Protein AF-A0A397FZD8-F1 (afdb_monomer_lite)

Sequence (292 aa):
MTTDVENDQTGLQAARQQFKGAVVEPPTSQRVSANPLIAAFQTNNMVQRIVSGLLLGAAVSVYLALGPAAAPIHLCSFVVSVCNYEYAWLSHRIAYRFTATYAHQSQDDDTVMDIVPLDVTSVAASRLPFGARYPKLVAGAVAFFGTGIVTTAFILLQIHLFHYETVTYMSIYQTPIVYTWIDFILLIAISTWITVYCAMITPTFASAVNLVMQQCMYSLPLVTHFTCYRYDTHCYQVGFESVPEVNIVVLVLINRVPWWRHVSKAQTIEAVLHVILDVVGFAYIAMLMTPV

Foldseek 3Di:
DPVVVVVVVVVVVVVVVVVVPPPPPPPPPPPQPPDVVSNVCVPDPVNVVVVVCVVVVVVLVCCPVPNAPCSVVLVLLLVLLVLLLVLLVVLLVVLLVVLQVVVVVVDPDPDPDDNDDDPLLAFLQCPDVVCVPPLLVSLQVCLQVQLVVQLVVVVVCCVPPPVFDWFWDQDPVRDTRIDDVVSVSVSSSSSSSSLSSSLSGRNHVLSSQLSVVLSVLLCLVVVQCCQVVTTDPDRDRPPCPVCSLVVSLVVLCVSLPPPPDDDDPSSVVSSVSSSVSSSVSSCPRRVVSRDD

Organism: Aphanomyces astaci (NCBI:txid112090)

pLDDT: mean 74.8, std 15.53, range [35.31, 95.31]

Secondary structure (DSSP, 8-state):
--HHHHHHHHHHHHHHHHHHH---PPPS-----SSHHHHHHHH-HHHHHHHHHHHHHHHHHHHHHHS-TTHHHHHHHHHHHHHHHHHHHHHHHHHHHHHHHHHHHH--SS---------SS--GGGGSTTTTT-HHHHHHHHHHHHHHHHHHHHHHHIIIII-PPPEEEE-TTS-EEEE-HHHHHHHHHHHHHHHHHHHHTSSSHHHHHHHHHHHHHHHHHHHHHHIIIII-SS----TTTT-HHHHHHHHHHHHHS-TTS---HHHHHHHHHHHHHHHHHHIIIIIHHS--

Radius of gyration: 23.81 Å; chains: 1; bounding box: 56×51×67 Å

Structure (mmCIF, N/CA/C/O backbone):
data_AF-A0A397FZD8-F1
#
_entry.id   AF-A0A397FZD8-F1
#
loop_
_atom_site.group_PDB
_atom_site.id
_atom_site.type_symbol
_atom_site.label_atom_id
_atom_site.label_alt_id
_atom_site.label_comp_id
_atom_site.label_asym_id
_atom_site.label_entity_id
_atom_site.label_seq_id
_atom_site.pdbx_PDB_ins_code
_atom_site.Cartn_x
_atom_site.Cartn_y
_atom_site.Cartn_z
_atom_site.occupancy
_atom_site.B_iso_or_equiv
_atom_site.auth_seq_id
_atom_site.auth_comp_id
_atom_site.auth_asym_id
_atom_site.auth_atom_id
_atom_site.pdbx_PDB_model_num
ATOM 1 N N . MET A 1 1 ? -25.917 32.709 34.106 1.00 41.78 1 MET A N 1
ATOM 2 C CA . MET A 1 1 ? -25.989 32.034 32.790 1.00 41.78 1 MET A CA 1
ATOM 3 C C . MET A 1 1 ? -24.590 31.737 32.223 1.00 41.78 1 MET A C 1
ATOM 5 O O . MET A 1 1 ? -24.422 31.690 31.016 1.00 41.78 1 MET A O 1
ATOM 9 N N . THR A 1 2 ? -23.581 31.541 33.082 1.00 38.69 2 THR A N 1
ATOM 10 C CA . THR A 1 2 ? -22.165 31.336 32.701 1.00 38.69 2 THR A CA 1
ATOM 11 C C . THR A 1 2 ? -21.531 30.125 33.391 1.00 38.69 2 THR A C 1
ATOM 13 O O . THR A 1 2 ? -20.396 29.786 33.094 1.00 38.69 2 THR A O 1
ATOM 16 N N . THR A 1 3 ? -22.256 29.456 34.290 1.00 42.00 3 THR A N 1
ATOM 17 C CA . THR A 1 3 ? -21.758 28.345 35.116 1.00 42.00 3 THR A CA 1
ATOM 18 C C . THR A 1 3 ? -21.738 27.001 34.391 1.00 42.00 3 THR A C 1
ATOM 20 O O . THR A 1 3 ? -21.011 26.103 34.800 1.00 42.00 3 THR A O 1
ATOM 23 N N . ASP A 1 4 ? -22.480 26.868 33.291 1.00 45.34 4 ASP A N 1
ATOM 24 C CA . ASP A 1 4 ? -22.648 25.571 32.620 1.00 45.34 4 ASP A CA 1
ATOM 25 C C . ASP A 1 4 ? -21.541 25.302 31.584 1.00 45.34 4 ASP A C 1
ATOM 27 O O . ASP A 1 4 ? -21.250 24.155 31.265 1.00 45.34 4 ASP A O 1
ATOM 31 N N . VAL A 1 5 ? -20.850 26.347 31.112 1.00 47.50 5 VAL A N 1
ATOM 32 C CA . VAL A 1 5 ? -19.759 26.225 30.122 1.00 47.50 5 VAL A CA 1
ATOM 33 C C . VAL A 1 5 ? -18.419 25.858 30.782 1.00 47.50 5 VAL A C 1
ATOM 35 O O . VAL A 1 5 ? -17.587 25.182 30.177 1.00 47.50 5 VAL A O 1
ATOM 38 N N . GLU A 1 6 ? -18.204 26.264 32.036 1.00 43.12 6 GLU A N 1
ATOM 39 C CA . GLU A 1 6 ? -16.977 25.969 32.797 1.00 43.12 6 GLU A CA 1
ATOM 40 C C . GLU A 1 6 ? -16.917 24.506 33.274 1.00 43.12 6 GLU A C 1
ATOM 42 O O . GLU A 1 6 ? -15.845 23.889 33.274 1.00 43.12 6 GLU A O 1
ATOM 47 N N . ASN A 1 7 ? -18.072 23.912 33.595 1.00 48.09 7 ASN A N 1
ATOM 48 C CA . ASN A 1 7 ? -18.176 22.491 33.945 1.00 48.09 7 ASN A CA 1
ATOM 49 C C . ASN A 1 7 ? -17.918 21.568 32.741 1.00 48.09 7 ASN A C 1
ATOM 51 O O . ASN A 1 7 ? -17.300 20.513 32.881 1.00 48.09 7 ASN A O 1
ATOM 55 N N . ASP A 1 8 ? -18.319 21.988 31.542 1.00 49.53 8 ASP A N 1
ATOM 56 C CA . ASP A 1 8 ? -18.152 21.182 30.330 1.00 49.53 8 ASP A CA 1
ATOM 57 C C . ASP A 1 8 ? -16.676 21.136 29.877 1.00 49.53 8 ASP A C 1
ATOM 59 O O . ASP A 1 8 ? -16.143 20.097 29.476 1.00 49.53 8 ASP A O 1
ATOM 63 N N . GLN A 1 9 ? -15.938 22.242 30.051 1.00 47.12 9 GLN A N 1
ATOM 64 C CA . GLN A 1 9 ? -14.496 22.286 29.778 1.00 47.12 9 GLN A CA 1
ATOM 65 C C . GLN A 1 9 ? -13.662 21.501 30.796 1.00 47.12 9 GLN A C 1
ATOM 67 O O . GLN A 1 9 ? -12.660 20.886 30.418 1.00 47.12 9 GLN A O 1
ATOM 72 N N . THR A 1 10 ? -14.056 21.498 32.070 1.00 51.00 10 THR A N 1
ATOM 73 C CA . THR A 1 10 ? -13.354 20.747 33.123 1.00 51.00 10 THR A CA 1
ATOM 74 C C . THR A 1 10 ? -13.573 19.241 32.983 1.00 51.00 10 THR A C 1
ATOM 76 O O . THR A 1 10 ? -12.605 18.487 33.108 1.00 51.00 10 THR A O 1
ATOM 79 N N . GLY A 1 11 ? -14.772 18.797 32.588 1.00 51.12 11 GLY A N 1
ATOM 80 C CA . GLY A 1 11 ? -15.039 17.403 32.209 1.00 51.12 11 GLY A CA 1
ATOM 81 C C . GLY A 1 11 ? -14.210 16.945 31.002 1.00 51.12 11 GLY A C 1
ATOM 82 O O . GLY A 1 11 ? -13.564 15.894 31.044 1.00 51.12 11 GLY A O 1
ATOM 83 N N . LEU A 1 12 ? -14.115 17.775 29.955 1.00 50.72 12 LEU A N 1
ATOM 84 C CA . LEU A 1 12 ? -13.290 17.478 28.776 1.00 50.72 12 LEU A CA 1
ATOM 85 C C . LEU A 1 12 ? -11.785 17.424 29.098 1.00 50.72 12 LEU A C 1
ATOM 87 O O . LEU A 1 12 ? -11.033 16.650 28.495 1.00 50.72 12 LEU A O 1
ATOM 91 N N . GLN A 1 13 ? -11.324 18.258 30.036 1.00 52.69 13 GLN A N 1
ATOM 92 C CA . GLN A 1 13 ? -9.941 18.261 30.516 1.00 52.69 13 GLN A CA 1
ATOM 93 C C . GLN A 1 13 ? -9.636 17.048 31.403 1.00 52.69 13 GLN A C 1
ATOM 95 O O . GLN A 1 13 ? -8.573 16.448 31.232 1.00 52.69 13 GLN A O 1
ATOM 100 N N . ALA A 1 14 ? -10.565 16.641 32.271 1.00 51.06 14 ALA A N 1
ATOM 101 C CA . ALA A 1 14 ? -10.449 15.435 33.088 1.00 51.06 14 ALA A CA 1
ATOM 102 C C . ALA A 1 14 ? -10.425 14.165 32.220 1.00 51.06 14 ALA A C 1
ATOM 104 O O . ALA A 1 14 ? -9.537 13.326 32.382 1.00 51.06 14 ALA A O 1
ATOM 105 N N . ALA A 1 15 ? -11.291 14.084 31.203 1.00 51.62 15 ALA A N 1
ATOM 106 C CA . ALA A 1 15 ? -11.257 13.012 30.210 1.00 51.62 15 ALA A CA 1
ATOM 107 C C . ALA A 1 15 ? -9.921 13.005 29.441 1.00 51.62 15 ALA A C 1
ATOM 109 O O . ALA A 1 15 ? -9.280 11.962 29.306 1.00 51.62 15 ALA A O 1
ATOM 110 N N . ARG A 1 16 ? -9.414 14.172 29.006 1.00 50.25 16 ARG A N 1
ATOM 111 C CA . ARG A 1 16 ? -8.076 14.295 28.383 1.00 50.25 16 ARG A CA 1
ATOM 112 C C . ARG A 1 16 ? -6.933 13.853 29.301 1.00 50.25 16 ARG A C 1
ATOM 114 O O . ARG A 1 16 ? -5.933 13.339 28.797 1.00 50.25 16 ARG A O 1
ATOM 121 N N . GLN A 1 17 ? -7.044 14.080 30.608 1.00 47.72 17 GLN A N 1
ATOM 122 C CA . GLN A 1 17 ? -6.045 13.664 31.594 1.00 47.72 17 GLN A CA 1
ATOM 123 C C . GLN A 1 17 ? -6.091 12.153 31.847 1.00 47.72 17 GLN A C 1
ATOM 125 O O . GLN A 1 17 ? -5.033 11.527 31.866 1.00 47.72 17 GLN A O 1
ATOM 130 N N . GLN A 1 18 ? -7.278 11.542 31.909 1.00 49.97 18 GLN A N 1
ATOM 131 C CA . GLN A 1 18 ? -7.423 10.081 31.950 1.00 49.97 18 GLN A CA 1
ATOM 132 C C . GLN A 1 18 ? -6.873 9.417 30.676 1.00 49.97 18 GLN A C 1
ATOM 134 O O . GLN A 1 18 ? -6.126 8.444 30.765 1.00 49.97 18 GLN A O 1
ATOM 139 N N . PHE A 1 19 ? -7.101 10.010 29.497 1.00 50.28 19 PHE A N 1
ATOM 140 C CA . PHE A 1 19 ? -6.492 9.564 28.233 1.00 50.28 19 PHE A CA 1
ATOM 141 C C . PHE A 1 19 ? -4.956 9.678 28.196 1.00 50.28 19 PHE A C 1
ATOM 143 O O . PHE A 1 19 ? -4.317 9.006 27.386 1.00 50.28 19 PHE A O 1
ATOM 150 N N . LYS A 1 20 ? -4.347 10.518 29.044 1.00 44.81 20 LYS A N 1
ATOM 151 C CA . LYS A 1 20 ? -2.885 10.623 29.203 1.00 44.81 20 LYS A CA 1
ATOM 152 C C . LYS A 1 20 ? -2.316 9.664 30.260 1.00 44.81 20 LYS A C 1
ATOM 154 O O . LYS A 1 20 ? -1.097 9.533 30.323 1.00 44.81 20 LYS A O 1
ATOM 159 N N . GLY A 1 21 ? -3.162 9.033 31.080 1.00 41.25 21 GLY A N 1
ATOM 160 C CA . GLY A 1 21 ? -2.757 8.385 32.332 1.00 41.25 21 GLY A CA 1
ATOM 161 C C . GLY A 1 21 ? -2.651 6.859 32.321 1.00 41.25 21 GLY A C 1
ATOM 162 O O . GLY A 1 21 ? -2.004 6.310 33.206 1.00 41.25 21 GLY A O 1
ATOM 163 N N . ALA A 1 22 ? -3.207 6.153 31.336 1.00 38.69 22 ALA A N 1
ATOM 164 C CA . ALA A 1 22 ? -3.024 4.704 31.236 1.00 38.69 22 ALA A CA 1
ATOM 165 C C . ALA A 1 22 ? -1.718 4.380 30.493 1.00 38.69 22 ALA A C 1
ATOM 167 O O . ALA A 1 22 ? -1.714 3.985 29.325 1.00 38.69 22 ALA A O 1
ATOM 168 N N . VAL A 1 23 ? -0.587 4.572 31.176 1.00 44.81 23 VAL A N 1
ATOM 169 C CA . VAL A 1 23 ? 0.663 3.908 30.799 1.00 44.81 23 VAL A CA 1
ATOM 170 C C . VAL A 1 23 ? 0.436 2.421 31.037 1.00 44.81 23 VAL A C 1
ATOM 172 O O . VAL A 1 23 ? 0.584 1.927 32.149 1.00 44.81 23 VAL A O 1
ATOM 175 N N . VAL A 1 24 ? 0.016 1.712 29.990 1.00 42.88 24 VAL A N 1
ATOM 176 C CA . VAL A 1 24 ? 0.127 0.256 29.940 1.00 42.88 24 VAL A CA 1
ATOM 177 C C . VAL A 1 24 ? 1.606 -0.047 30.142 1.00 42.88 24 VAL A C 1
ATOM 179 O O . VAL A 1 24 ? 2.430 0.309 29.295 1.00 42.88 24 VAL A O 1
ATOM 182 N N . GLU A 1 25 ? 1.954 -0.631 31.288 1.00 35.31 25 GLU A N 1
ATOM 183 C CA . GLU A 1 25 ? 3.300 -1.142 31.510 1.00 35.31 25 GLU A CA 1
ATOM 184 C C . GLU A 1 25 ? 3.629 -2.089 30.347 1.00 35.31 25 GLU A C 1
ATOM 186 O O . GLU A 1 25 ? 2.857 -3.013 30.065 1.00 35.31 25 GLU A O 1
ATOM 191 N N . PRO A 1 26 ? 4.720 -1.845 29.600 1.00 37.84 26 PRO A N 1
ATOM 192 C CA . PRO A 1 26 ? 5.073 -2.720 28.499 1.00 37.84 26 PRO A CA 1
ATOM 193 C C . PRO A 1 26 ? 5.314 -4.123 29.068 1.00 37.84 26 PRO A C 1
ATOM 195 O O . PRO A 1 26 ? 5.964 -4.238 30.111 1.00 37.84 26 PRO A O 1
ATOM 198 N N . PRO A 1 27 ? 4.850 -5.199 28.406 1.00 38.75 27 PRO A N 1
ATOM 199 C CA . PRO A 1 27 ? 5.201 -6.545 28.824 1.00 38.75 27 PRO A CA 1
ATOM 200 C C . PRO A 1 27 ? 6.726 -6.638 28.891 1.00 38.75 27 PRO A C 1
ATOM 202 O O . PRO A 1 27 ? 7.433 -6.412 27.903 1.00 38.75 27 PRO A O 1
ATOM 205 N N . THR A 1 28 ? 7.219 -6.921 30.093 1.00 42.91 28 THR A N 1
ATOM 206 C CA . THR A 1 28 ? 8.617 -7.099 30.480 1.00 42.91 28 THR A CA 1
ATOM 207 C C . THR A 1 28 ? 9.227 -8.247 29.682 1.00 42.91 28 THR A C 1
ATOM 209 O O . THR A 1 28 ? 9.290 -9.397 30.095 1.00 42.91 28 THR A O 1
ATOM 212 N N . SER A 1 29 ? 9.647 -7.925 28.464 1.00 46.06 29 SER A N 1
ATOM 213 C CA . SER A 1 29 ? 10.344 -8.818 27.545 1.00 46.06 29 SER A CA 1
ATOM 214 C C . SER A 1 29 ? 11.219 -8.000 26.585 1.00 46.06 29 SER A C 1
ATOM 216 O O . SER A 1 29 ? 11.360 -8.323 25.403 1.00 46.06 29 SER A O 1
ATOM 218 N N . GLN A 1 30 ? 11.850 -6.927 27.068 1.00 45.84 30 GLN A N 1
ATOM 219 C CA . GLN A 1 30 ? 13.026 -6.391 26.387 1.00 45.84 30 GLN A CA 1
ATOM 220 C C . GLN A 1 30 ? 14.201 -7.313 26.715 1.00 45.84 30 GLN A C 1
ATOM 222 O O . GLN A 1 30 ? 14.860 -7.175 27.742 1.00 45.84 30 GLN A O 1
ATOM 227 N N . ARG A 1 31 ? 14.459 -8.292 25.838 1.00 47.91 31 ARG A N 1
ATOM 228 C CA . ARG A 1 31 ? 15.762 -8.965 25.791 1.00 47.91 31 ARG A CA 1
ATOM 229 C C . ARG A 1 31 ? 16.800 -7.915 25.400 1.00 47.91 31 ARG A C 1
ATOM 231 O O . ARG A 1 31 ? 17.041 -7.696 24.216 1.00 47.91 31 ARG A O 1
ATOM 238 N N . VAL A 1 32 ? 17.375 -7.243 26.393 1.00 52.25 32 VAL A N 1
ATOM 239 C CA . VAL A 1 32 ? 18.572 -6.424 26.205 1.00 52.25 32 VAL A CA 1
ATOM 240 C C . VAL A 1 32 ? 19.647 -7.357 25.658 1.00 52.25 32 VAL A C 1
ATOM 242 O O . VAL A 1 32 ? 19.933 -8.405 26.238 1.00 52.25 32 VAL A O 1
ATOM 245 N N . SER A 1 33 ? 20.173 -7.026 24.481 1.00 55.19 33 SER A N 1
ATOM 246 C CA . SER A 1 33 ? 21.265 -7.785 23.878 1.00 55.19 33 SER A CA 1
ATOM 247 C C . SER A 1 33 ? 22.442 -7.846 24.858 1.00 55.19 33 SER A C 1
ATOM 249 O O . SER A 1 33 ? 22.833 -6.818 25.404 1.00 55.19 33 SER A O 1
ATOM 251 N N . ALA A 1 34 ? 23.055 -9.023 25.017 1.00 63.09 34 ALA A N 1
ATOM 252 C CA . ALA A 1 34 ? 24.216 -9.229 25.889 1.00 63.09 34 ALA A CA 1
ATOM 253 C C . ALA A 1 34 ? 25.435 -8.356 25.517 1.00 63.09 34 ALA A C 1
ATOM 255 O O . ALA A 1 34 ? 26.341 -8.186 26.327 1.00 63.09 34 ALA A O 1
ATOM 256 N N . ASN A 1 35 ? 25.457 -7.779 24.307 1.00 76.88 35 ASN A N 1
ATOM 257 C CA . ASN A 1 35 ? 26.497 -6.844 23.893 1.00 76.88 35 ASN A CA 1
ATOM 258 C C . ASN A 1 35 ? 26.236 -5.419 24.419 1.00 76.88 35 ASN A C 1
ATOM 260 O O . ASN A 1 35 ? 25.234 -4.809 24.023 1.00 76.88 35 ASN A O 1
ATOM 264 N N . PRO A 1 36 ? 27.165 -4.831 25.200 1.00 73.38 36 PRO A N 1
ATOM 265 C CA . PRO A 1 36 ? 26.989 -3.519 25.831 1.00 73.38 36 PRO A CA 1
ATOM 266 C C . PRO A 1 36 ? 26.855 -2.378 24.814 1.00 73.38 36 PRO A C 1
ATOM 268 O O . PRO A 1 36 ? 26.134 -1.415 25.059 1.00 73.38 36 PRO A O 1
ATOM 271 N N . LEU A 1 37 ? 27.477 -2.509 23.636 1.00 67.31 37 LEU A N 1
ATOM 272 C CA . LEU A 1 37 ? 27.340 -1.548 22.536 1.00 67.31 37 LEU A CA 1
ATOM 273 C C . LEU A 1 37 ? 25.930 -1.548 21.933 1.00 67.31 37 LEU A C 1
ATOM 275 O O . LEU A 1 37 ? 25.379 -0.491 21.645 1.00 67.31 37 LEU A O 1
ATOM 279 N N . ILE A 1 38 ? 25.324 -2.728 21.779 1.00 72.00 38 ILE A N 1
ATOM 280 C CA . ILE A 1 38 ? 23.960 -2.859 21.252 1.00 72.00 38 ILE A CA 1
ATOM 281 C C . ILE A 1 38 ? 22.956 -2.375 22.301 1.00 72.00 38 ILE A C 1
ATOM 283 O O . ILE A 1 38 ? 21.998 -1.696 21.948 1.00 72.00 38 ILE A O 1
ATOM 287 N N . ALA A 1 39 ? 23.202 -2.649 23.585 1.00 65.06 39 ALA A N 1
ATOM 288 C CA . ALA A 1 39 ? 22.387 -2.130 24.678 1.00 65.06 39 ALA A CA 1
ATOM 289 C C . ALA A 1 39 ? 22.429 -0.591 24.742 1.00 65.06 39 ALA A C 1
ATOM 291 O O . ALA A 1 39 ? 21.379 0.036 24.815 1.00 65.06 39 ALA A O 1
ATOM 292 N N . ALA A 1 40 ? 23.610 0.026 24.628 1.00 65.62 40 ALA A N 1
ATOM 293 C CA . ALA A 1 40 ? 23.759 1.486 24.596 1.00 65.62 40 ALA A CA 1
ATOM 294 C C . ALA A 1 40 ? 23.107 2.129 23.357 1.00 65.62 40 ALA A C 1
ATOM 296 O O . ALA A 1 40 ? 22.548 3.224 23.430 1.00 65.62 40 ALA A O 1
ATOM 297 N N . PHE A 1 41 ? 23.148 1.440 22.214 1.00 63.38 41 PHE A N 1
ATOM 298 C CA . PHE A 1 41 ? 22.487 1.895 20.993 1.00 63.38 41 PHE A CA 1
ATOM 299 C C . PHE A 1 41 ? 20.957 1.762 21.075 1.00 63.38 41 PHE A C 1
ATOM 301 O O . PHE A 1 41 ? 20.236 2.624 20.581 1.00 63.38 41 PHE A O 1
ATOM 308 N N . GLN A 1 42 ? 20.455 0.711 21.729 1.00 69.00 42 GLN A N 1
ATOM 309 C CA . GLN A 1 42 ? 19.024 0.485 21.960 1.00 69.00 42 GLN A CA 1
ATOM 310 C C . GLN A 1 42 ? 18.425 1.434 23.008 1.00 69.00 42 GLN A C 1
ATOM 312 O O . GLN A 1 42 ? 17.225 1.693 22.963 1.00 69.00 42 GLN A O 1
ATOM 317 N N . THR A 1 43 ? 19.223 1.955 23.944 1.00 71.19 43 THR A N 1
ATOM 318 C CA . THR A 1 43 ? 18.739 2.863 24.998 1.00 71.19 43 THR A CA 1
ATOM 319 C C . THR A 1 43 ? 18.748 4.334 24.589 1.00 71.19 43 THR A C 1
ATOM 321 O O . THR A 1 43 ? 18.025 5.132 25.186 1.00 71.19 43 THR A O 1
ATOM 324 N N . ASN A 1 44 ? 19.515 4.721 23.562 1.00 81.06 44 ASN A N 1
ATOM 325 C CA . ASN A 1 44 ? 19.612 6.114 23.131 1.00 81.06 44 ASN A CA 1
ATOM 326 C C . ASN A 1 44 ? 18.747 6.419 21.894 1.00 81.06 44 ASN A C 1
ATOM 328 O O . ASN A 1 44 ? 19.207 6.385 20.749 1.00 81.06 44 ASN A O 1
ATOM 332 N N . ASN A 1 45 ? 17.494 6.810 22.147 1.00 83.81 45 ASN A N 1
ATOM 333 C CA . ASN A 1 45 ? 16.516 7.197 21.122 1.00 83.81 45 ASN A CA 1
ATOM 334 C C . ASN A 1 45 ? 17.028 8.272 20.144 1.00 83.81 45 ASN A C 1
ATOM 336 O O . ASN A 1 45 ? 16.653 8.264 18.971 1.00 83.81 45 ASN A O 1
ATOM 340 N N . MET A 1 46 ? 17.869 9.208 20.601 1.00 82.25 46 MET A N 1
ATOM 341 C CA . MET A 1 46 ? 18.393 10.277 19.744 1.00 82.25 46 MET A CA 1
ATOM 342 C C . MET A 1 46 ? 19.378 9.726 18.711 1.00 82.25 46 MET A C 1
ATOM 344 O O . MET A 1 46 ? 19.267 10.038 17.526 1.00 82.25 46 MET A O 1
ATOM 348 N N . VAL A 1 47 ? 20.295 8.858 19.145 1.00 83.00 47 VAL A N 1
ATOM 349 C CA . VAL A 1 47 ? 21.269 8.203 18.259 1.00 83.00 47 VAL A CA 1
ATOM 350 C C . VAL A 1 47 ? 20.548 7.326 17.241 1.00 83.00 47 VAL A C 1
ATOM 352 O O . VAL A 1 47 ? 20.851 7.397 16.053 1.00 83.00 47 VAL A O 1
ATOM 355 N N . GLN A 1 48 ? 19.534 6.572 17.670 1.00 85.81 48 GLN A N 1
ATOM 356 C CA . GLN A 1 48 ? 18.760 5.721 16.770 1.00 85.81 48 GLN A CA 1
ATOM 357 C C . GLN A 1 48 ? 18.045 6.537 15.675 1.00 85.81 48 GLN A C 1
ATOM 359 O O . GLN A 1 48 ? 18.052 6.150 14.505 1.00 85.81 48 GLN A O 1
ATOM 364 N N . ARG A 1 49 ? 17.490 7.707 16.019 1.00 87.75 49 ARG A N 1
ATOM 365 C CA . ARG A 1 49 ? 16.877 8.633 15.049 1.00 87.75 49 ARG A CA 1
ATOM 366 C C . ARG A 1 49 ? 17.895 9.231 14.080 1.00 87.75 49 ARG A C 1
ATOM 368 O O . ARG A 1 49 ? 17.651 9.215 12.880 1.00 87.75 49 ARG A O 1
ATOM 375 N N . ILE A 1 50 ? 19.036 9.711 14.576 1.00 89.44 50 ILE A N 1
ATOM 376 C CA . ILE A 1 50 ? 20.085 10.299 13.726 1.00 89.44 50 ILE A CA 1
ATOM 377 C C . ILE A 1 50 ? 20.638 9.251 12.757 1.00 89.44 50 ILE A C 1
ATOM 379 O O . ILE A 1 50 ? 20.714 9.501 11.558 1.00 89.44 50 ILE A O 1
ATOM 383 N N . VAL A 1 51 ? 20.977 8.061 13.255 1.00 89.25 51 VAL A N 1
ATOM 384 C CA . VAL A 1 51 ? 21.544 6.992 12.427 1.00 89.25 51 VAL A CA 1
ATOM 385 C C . VAL A 1 51 ? 20.522 6.475 11.418 1.00 89.25 51 VAL A C 1
ATOM 387 O O . VAL A 1 51 ? 20.865 6.324 10.250 1.00 89.25 51 VAL A O 1
ATOM 390 N N . SER A 1 52 ? 19.265 6.256 11.819 1.00 89.50 52 SER A N 1
ATOM 391 C CA . SER A 1 52 ? 18.216 5.839 10.876 1.00 89.50 52 SER A CA 1
ATOM 392 C C . SER A 1 52 ? 17.951 6.890 9.796 1.00 89.50 52 SER A C 1
ATOM 394 O O . SER A 1 52 ? 17.840 6.527 8.629 1.00 89.50 52 SER A O 1
ATOM 396 N N . GLY A 1 53 ? 17.927 8.179 10.152 1.00 87.00 53 GLY A N 1
ATOM 397 C CA . GLY A 1 53 ? 17.763 9.273 9.196 1.00 87.00 53 GLY A CA 1
ATOM 398 C C . GLY A 1 53 ? 18.933 9.387 8.219 1.00 87.00 53 GLY A C 1
ATOM 399 O O . GLY A 1 53 ? 18.710 9.498 7.017 1.00 87.00 53 GLY A O 1
ATOM 400 N N . LEU A 1 54 ? 20.173 9.296 8.710 1.00 92.94 54 LEU A N 1
ATOM 401 C CA . LEU A 1 54 ? 21.372 9.319 7.865 1.00 92.94 54 LEU A CA 1
ATOM 402 C C . LEU A 1 54 ? 21.417 8.122 6.913 1.00 92.94 54 LEU A C 1
ATOM 404 O O . LEU A 1 54 ? 21.651 8.304 5.721 1.00 92.94 54 LEU A O 1
ATOM 408 N N . LEU A 1 55 ? 21.165 6.912 7.420 1.00 93.31 55 LEU A N 1
ATOM 409 C CA . LEU A 1 55 ? 21.169 5.697 6.606 1.00 93.31 55 LEU A CA 1
ATOM 410 C C . LEU A 1 55 ? 20.060 5.719 5.556 1.00 93.31 55 LEU A C 1
ATOM 412 O O . LEU A 1 55 ? 20.326 5.421 4.396 1.00 93.31 55 LEU A O 1
ATOM 416 N N . LEU A 1 56 ? 18.839 6.101 5.940 1.00 90.56 56 LEU A N 1
ATOM 417 C CA . LEU A 1 56 ? 17.716 6.183 5.011 1.00 90.56 56 LEU A CA 1
ATOM 418 C C . LEU A 1 56 ? 17.952 7.270 3.957 1.00 90.56 56 LEU A C 1
ATOM 420 O O . LEU A 1 56 ? 17.787 7.010 2.770 1.00 90.56 56 LEU A O 1
ATOM 424 N N . GLY A 1 57 ? 18.385 8.464 4.373 1.00 90.31 57 GLY A N 1
ATOM 425 C CA . GLY A 1 57 ? 18.661 9.575 3.463 1.00 90.31 57 GLY A CA 1
ATOM 426 C C . GLY A 1 57 ? 19.778 9.254 2.471 1.00 90.31 57 GLY A C 1
ATOM 427 O O . GLY A 1 57 ? 19.624 9.490 1.271 1.00 90.31 57 GLY A O 1
ATOM 428 N N . ALA A 1 58 ? 20.871 8.647 2.941 1.00 91.56 58 ALA A N 1
ATOM 429 C CA . ALA A 1 58 ? 21.951 8.184 2.078 1.00 91.56 58 ALA A CA 1
ATOM 430 C C . ALA A 1 58 ? 21.476 7.080 1.122 1.00 91.56 58 ALA A C 1
ATOM 432 O O . ALA A 1 58 ? 21.750 7.163 -0.071 1.00 91.56 58 ALA A O 1
ATOM 433 N N . ALA A 1 59 ? 20.718 6.091 1.606 1.00 90.88 59 ALA A N 1
ATOM 434 C CA . ALA A 1 59 ? 20.187 5.013 0.772 1.00 90.88 59 ALA A CA 1
ATOM 435 C C . ALA A 1 59 ? 19.277 5.539 -0.347 1.00 90.88 59 ALA A C 1
ATOM 437 O O . ALA A 1 59 ? 19.433 5.137 -1.496 1.00 90.88 59 ALA A O 1
ATOM 438 N N . VAL A 1 60 ? 18.378 6.479 -0.035 1.00 91.50 60 VAL A N 1
ATOM 439 C CA . VAL A 1 60 ? 17.511 7.131 -1.029 1.00 91.50 60 VAL A CA 1
ATOM 440 C C . VAL A 1 60 ? 18.337 7.942 -2.027 1.00 91.50 60 VAL A C 1
ATOM 442 O O . VAL A 1 60 ? 18.106 7.841 -3.228 1.00 91.50 60 VAL A O 1
ATOM 445 N N . SER A 1 61 ? 19.334 8.694 -1.557 1.00 91.62 61 SER A N 1
ATOM 446 C CA . SER A 1 61 ? 20.194 9.512 -2.426 1.00 91.62 61 SER A CA 1
ATOM 447 C C . SER A 1 61 ? 21.008 8.647 -3.388 1.00 91.62 61 SER A C 1
ATOM 449 O O . SER A 1 61 ? 21.068 8.932 -4.579 1.00 91.62 61 SER A O 1
ATOM 451 N N . VAL A 1 62 ? 21.589 7.554 -2.889 1.00 92.62 62 VAL A N 1
ATOM 452 C CA . VAL A 1 62 ? 22.331 6.581 -3.698 1.00 92.62 62 VAL A CA 1
ATOM 453 C C . VAL A 1 62 ? 21.399 5.869 -4.675 1.00 92.62 62 VAL A C 1
ATOM 455 O O . VAL A 1 62 ? 21.761 5.711 -5.836 1.00 92.62 62 VAL A O 1
ATOM 458 N N . TYR A 1 63 ? 20.193 5.484 -4.250 1.00 88.56 63 TYR A N 1
ATOM 459 C CA . TYR A 1 63 ? 19.214 4.848 -5.132 1.00 88.56 63 TYR A CA 1
ATOM 460 C C . TYR A 1 63 ? 18.736 5.785 -6.246 1.00 88.56 63 TYR A C 1
ATOM 462 O O . TYR A 1 63 ? 18.573 5.348 -7.375 1.00 88.56 63 TYR A O 1
ATOM 470 N N . LEU A 1 64 ? 18.563 7.078 -5.971 1.00 88.06 64 LEU A N 1
ATOM 471 C CA . LEU A 1 64 ? 18.229 8.062 -7.003 1.00 88.06 64 LEU A CA 1
ATOM 472 C C . LEU A 1 64 ? 19.409 8.369 -7.934 1.00 88.06 64 LEU A C 1
ATOM 474 O O . LEU A 1 64 ? 19.197 8.615 -9.116 1.00 88.06 64 LEU A O 1
ATOM 478 N N . ALA A 1 65 ? 20.640 8.359 -7.416 1.00 86.94 65 ALA A N 1
ATOM 479 C CA . ALA A 1 65 ? 21.835 8.674 -8.196 1.00 86.94 65 ALA A CA 1
ATOM 480 C C . ALA A 1 65 ? 22.320 7.505 -9.071 1.00 86.94 65 ALA A C 1
ATOM 482 O O . ALA A 1 65 ? 22.804 7.732 -10.176 1.00 86.94 65 AL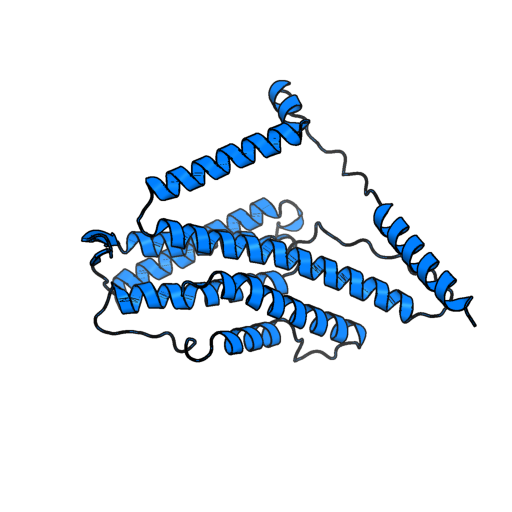A A O 1
ATOM 483 N N . LEU A 1 66 ? 22.231 6.271 -8.565 1.00 86.94 66 LEU A N 1
ATOM 484 C CA . LEU A 1 66 ? 22.760 5.062 -9.213 1.00 86.94 66 LEU A CA 1
ATOM 485 C C . LEU A 1 66 ? 21.674 4.088 -9.682 1.00 86.94 66 LEU A C 1
ATOM 487 O O . LEU A 1 66 ? 21.987 3.101 -10.345 1.00 86.94 66 LEU A O 1
ATOM 491 N N . GLY A 1 67 ? 20.423 4.296 -9.275 1.00 80.38 67 GLY A N 1
ATOM 492 C CA . GLY A 1 67 ? 19.324 3.396 -9.595 1.00 80.38 67 GLY A CA 1
ATOM 493 C C . GLY A 1 67 ? 18.814 3.543 -11.027 1.00 80.38 67 GLY A C 1
ATOM 494 O O . GLY A 1 67 ? 19.309 4.361 -11.806 1.00 80.38 67 GLY A O 1
ATOM 495 N N . PRO A 1 68 ? 17.801 2.737 -11.386 1.00 80.75 68 PRO A N 1
ATOM 496 C CA . PRO A 1 68 ? 17.171 2.831 -12.693 1.00 80.75 68 PRO A CA 1
ATOM 497 C C . PRO A 1 68 ? 16.520 4.201 -12.865 1.00 80.75 68 PRO A C 1
ATOM 499 O O . PRO A 1 68 ? 16.139 4.852 -11.894 1.00 80.75 68 PRO A O 1
ATOM 502 N N . ALA A 1 69 ? 16.292 4.624 -14.102 1.00 75.50 69 ALA A N 1
ATOM 503 C CA . ALA A 1 69 ? 15.630 5.902 -14.344 1.00 75.50 69 ALA A CA 1
ATOM 504 C C . ALA A 1 69 ? 14.186 5.955 -13.800 1.00 75.50 69 ALA A C 1
ATOM 506 O O . ALA A 1 69 ? 13.671 7.030 -13.506 1.00 75.50 69 ALA A O 1
ATOM 507 N N . ALA A 1 70 ? 13.560 4.791 -13.589 1.00 77.12 70 ALA A N 1
ATOM 508 C CA . ALA A 1 70 ? 12.270 4.652 -12.913 1.00 77.12 70 ALA A CA 1
ATOM 509 C C . ALA A 1 70 ? 12.359 4.704 -11.369 1.00 77.12 70 ALA A C 1
ATOM 511 O O . ALA A 1 70 ? 11.334 4.609 -10.695 1.00 77.12 70 ALA A O 1
ATOM 512 N N . ALA A 1 71 ? 13.550 4.885 -10.781 1.00 83.31 71 ALA A N 1
ATOM 513 C CA . ALA A 1 71 ? 13.757 4.930 -9.331 1.00 83.31 71 ALA A CA 1
ATOM 514 C C . ALA A 1 71 ? 12.821 5.908 -8.588 1.00 83.31 71 ALA A C 1
ATOM 516 O O . ALA A 1 71 ? 12.279 5.504 -7.555 1.00 83.31 71 ALA A O 1
ATOM 517 N N . PRO A 1 72 ? 12.548 7.137 -9.083 1.00 84.62 72 PRO A N 1
ATOM 518 C CA . PRO A 1 72 ? 11.587 8.031 -8.435 1.00 84.62 72 PRO A CA 1
ATOM 519 C C . PRO A 1 72 ? 10.178 7.431 -8.352 1.00 84.62 72 PRO A C 1
ATOM 521 O O . PRO A 1 72 ? 9.530 7.531 -7.315 1.00 84.62 72 PRO A O 1
ATOM 524 N N . ILE A 1 73 ? 9.731 6.738 -9.405 1.00 83.19 73 ILE A N 1
ATOM 525 C CA . ILE A 1 73 ? 8.410 6.093 -9.458 1.00 83.19 73 ILE A CA 1
ATOM 526 C C . ILE A 1 73 ? 8.337 4.959 -8.430 1.00 83.19 73 ILE A C 1
ATOM 528 O O . ILE A 1 73 ? 7.346 4.834 -7.709 1.00 83.19 73 ILE A O 1
ATOM 532 N N . HIS A 1 74 ? 9.405 4.162 -8.304 1.00 87.12 74 HIS A N 1
ATOM 533 C CA . HIS A 1 74 ? 9.478 3.092 -7.306 1.00 87.12 74 HIS A CA 1
ATOM 534 C C . HIS A 1 74 ? 9.382 3.648 -5.881 1.00 87.12 74 HIS A C 1
ATOM 536 O O . HIS A 1 74 ? 8.632 3.122 -5.057 1.00 87.12 74 HIS A O 1
ATOM 542 N N . LEU A 1 75 ? 10.112 4.733 -5.599 1.00 89.12 75 LEU A N 1
ATOM 543 C CA . LEU A 1 75 ? 10.091 5.385 -4.292 1.00 89.12 75 LEU A CA 1
ATOM 544 C C . LEU A 1 75 ? 8.728 6.005 -3.984 1.00 89.12 75 LEU A C 1
ATOM 546 O O . LEU A 1 75 ? 8.222 5.806 -2.884 1.00 89.12 75 LEU A O 1
ATOM 550 N N . CYS A 1 76 ? 8.101 6.696 -4.938 1.00 87.94 76 CYS A N 1
ATOM 551 C CA . CYS A 1 76 ? 6.757 7.243 -4.755 1.00 87.94 76 CYS A CA 1
ATOM 552 C C . CYS A 1 76 ? 5.741 6.136 -4.462 1.00 87.94 76 CYS A C 1
ATOM 554 O O . CYS A 1 76 ? 5.010 6.226 -3.478 1.00 87.94 76 CYS A O 1
ATOM 556 N N . SER A 1 77 ? 5.761 5.044 -5.232 1.00 88.44 77 SER A N 1
ATOM 557 C CA . SER A 1 77 ? 4.897 3.889 -4.980 1.00 88.44 77 SER A CA 1
ATOM 558 C C . SER A 1 77 ? 5.112 3.293 -3.589 1.00 88.44 77 SER A C 1
ATOM 560 O O . SER A 1 77 ? 4.142 2.909 -2.942 1.00 88.44 77 SER A O 1
ATOM 562 N N . PHE A 1 78 ? 6.361 3.215 -3.128 1.00 90.88 78 PHE A N 1
ATOM 563 C CA . PHE A 1 78 ? 6.692 2.730 -1.791 1.00 90.88 78 PHE A CA 1
ATOM 564 C C . PHE A 1 78 ? 6.157 3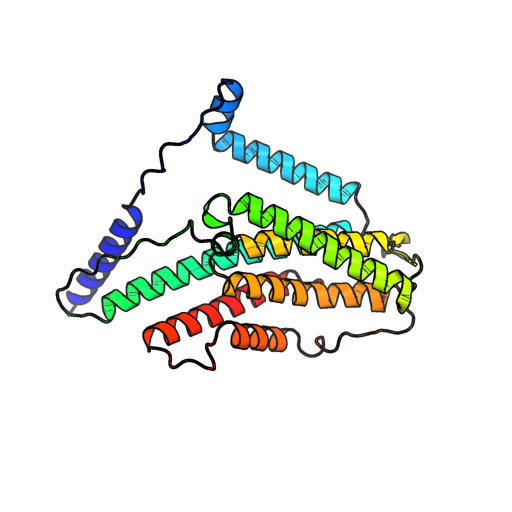.660 -0.696 1.00 90.88 78 PHE A C 1
ATOM 566 O O . PHE A 1 78 ? 5.530 3.206 0.262 1.00 90.88 78 PHE A O 1
ATOM 573 N N . VAL A 1 79 ? 6.376 4.968 -0.848 1.00 90.88 79 VAL A N 1
ATOM 574 C CA . VAL A 1 79 ? 5.926 5.989 0.105 1.00 90.88 79 VAL A CA 1
ATOM 575 C C . VAL A 1 79 ? 4.404 6.001 0.207 1.00 90.88 79 VAL A C 1
ATOM 577 O O . VAL A 1 79 ? 3.891 6.024 1.321 1.00 90.88 79 VAL A O 1
ATOM 580 N N . VAL A 1 80 ? 3.680 5.898 -0.912 1.00 89.75 80 VAL A N 1
ATOM 581 C CA . VAL A 1 80 ? 2.208 5.830 -0.921 1.00 89.75 80 VAL A CA 1
ATOM 582 C C . VAL A 1 80 ? 1.701 4.672 -0.060 1.00 89.75 80 VAL A C 1
ATOM 584 O O . VAL A 1 80 ? 0.837 4.881 0.792 1.00 89.75 80 VAL A O 1
ATOM 587 N N . SER A 1 81 ? 2.270 3.470 -0.194 1.00 91.81 81 SER A N 1
ATOM 588 C CA . SER A 1 81 ? 1.856 2.319 0.620 1.00 91.81 81 SER A CA 1
ATOM 589 C C . SER A 1 81 ? 2.125 2.526 2.114 1.00 91.81 81 SER A C 1
ATOM 591 O O . SER A 1 81 ? 1.277 2.198 2.947 1.00 91.81 81 SER A O 1
ATOM 593 N N . VAL A 1 82 ? 3.281 3.104 2.465 1.00 93.06 82 VAL A N 1
ATOM 594 C CA . VAL A 1 82 ? 3.636 3.415 3.860 1.00 93.06 82 VAL A CA 1
ATOM 595 C C . VAL A 1 82 ? 2.713 4.493 4.436 1.00 93.06 82 VAL A C 1
ATOM 597 O O . VAL A 1 82 ? 2.217 4.343 5.551 1.00 93.06 82 VAL A O 1
ATOM 600 N N . CYS A 1 83 ? 2.425 5.548 3.674 1.00 92.00 83 CYS A N 1
ATOM 601 C CA . CYS A 1 83 ? 1.499 6.604 4.070 1.00 92.00 83 CYS A CA 1
ATOM 602 C C . CYS A 1 83 ? 0.082 6.063 4.274 1.00 92.00 83 CYS A C 1
ATOM 604 O O . CYS A 1 83 ? -0.533 6.368 5.294 1.00 92.00 83 CYS A O 1
ATOM 606 N N . ASN A 1 84 ? -0.420 5.220 3.366 1.00 90.56 84 ASN A N 1
ATOM 607 C CA . ASN A 1 84 ? -1.736 4.592 3.511 1.00 90.56 84 ASN A CA 1
ATOM 608 C C . ASN A 1 84 ? -1.798 3.685 4.748 1.00 90.56 84 ASN A C 1
ATOM 610 O O . ASN A 1 84 ? -2.816 3.642 5.438 1.00 90.56 84 ASN A O 1
ATOM 614 N N . TYR A 1 85 ? -0.702 2.999 5.076 1.00 93.12 85 TYR A N 1
ATOM 615 C CA . TYR A 1 85 ? -0.593 2.217 6.307 1.00 93.12 85 TYR A CA 1
ATOM 616 C C . TYR A 1 85 ? -0.675 3.091 7.568 1.00 93.12 85 TYR A C 1
ATOM 618 O O . TYR A 1 85 ? -1.485 2.811 8.456 1.00 93.12 85 TYR A O 1
ATOM 626 N N . GLU A 1 86 ? 0.120 4.160 7.647 1.00 92.62 86 GLU A N 1
ATOM 627 C CA . GLU A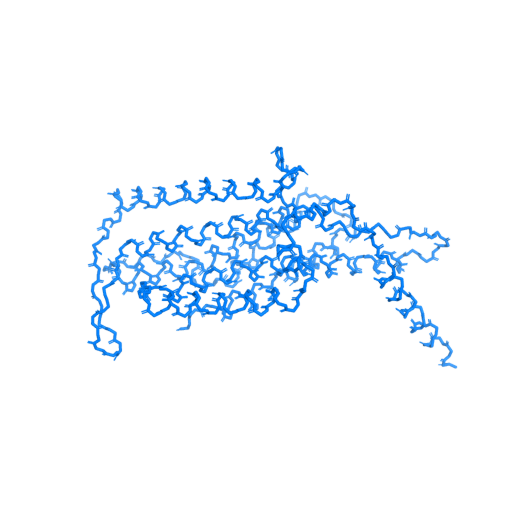 1 86 ? 0.088 5.090 8.784 1.00 92.62 86 GLU A CA 1
ATOM 628 C C . GLU A 1 86 ? -1.290 5.757 8.906 1.00 92.62 86 GLU A C 1
ATOM 630 O O . GLU A 1 86 ? -1.847 5.892 10.000 1.00 92.62 86 GLU A O 1
ATOM 635 N N . TYR A 1 87 ? -1.900 6.095 7.769 1.00 90.88 87 TYR A N 1
ATOM 636 C CA . TYR A 1 87 ? -3.240 6.661 7.714 1.00 90.88 87 TYR A CA 1
ATOM 637 C C . TYR A 1 87 ? -4.321 5.678 8.178 1.00 90.88 87 TYR A C 1
ATOM 639 O O . TYR A 1 87 ? -5.248 6.066 8.891 1.00 90.88 87 TYR A O 1
ATOM 647 N N . ALA A 1 88 ? -4.203 4.390 7.851 1.00 90.12 88 ALA A N 1
ATOM 648 C CA . ALA A 1 88 ? -5.118 3.361 8.342 1.00 90.12 88 ALA A CA 1
ATOM 649 C C . ALA A 1 88 ? -5.095 3.256 9.879 1.00 90.12 88 ALA A C 1
ATOM 651 O O . ALA A 1 88 ? -6.135 3.048 10.508 1.00 90.12 88 ALA A O 1
ATOM 652 N N . TRP A 1 89 ? -3.931 3.443 10.505 1.00 91.00 89 TRP A N 1
ATOM 653 C CA . TRP A 1 89 ? -3.816 3.509 11.963 1.00 91.00 89 TRP A CA 1
ATOM 654 C C . TRP A 1 89 ? -4.334 4.819 12.546 1.00 91.00 89 TRP A C 1
ATOM 656 O O . TRP A 1 89 ? -4.975 4.814 13.601 1.00 91.00 89 TRP A O 1
ATOM 666 N N . LEU A 1 90 ? -4.082 5.939 11.870 1.00 90.50 90 LEU A N 1
ATOM 667 C CA . LEU A 1 90 ? -4.590 7.244 12.277 1.00 90.50 90 LEU A CA 1
ATOM 668 C C . LEU A 1 90 ? -6.123 7.274 12.250 1.00 90.50 90 LEU A C 1
ATOM 670 O O . LEU A 1 90 ? -6.741 7.640 13.249 1.00 90.50 90 LEU A O 1
ATOM 674 N N . SER A 1 91 ? -6.733 6.832 11.149 1.00 89.31 91 SER A N 1
ATOM 675 C CA . SER A 1 91 ? -8.188 6.760 10.990 1.00 89.31 91 SER A CA 1
ATOM 676 C C . SER A 1 91 ? -8.827 5.849 12.037 1.00 89.31 91 SER A C 1
ATOM 678 O O . SER A 1 91 ? -9.801 6.247 12.668 1.00 89.31 91 SER A O 1
ATOM 680 N N . HIS A 1 92 ? -8.234 4.686 12.320 1.00 88.75 92 HIS A N 1
ATOM 681 C CA . HIS A 1 92 ? -8.696 3.792 13.383 1.00 88.75 92 HIS A CA 1
ATOM 682 C C . HIS A 1 92 ? -8.655 4.449 14.771 1.00 88.75 92 HIS A C 1
ATOM 684 O O . HIS A 1 92 ? -9.608 4.345 15.539 1.00 88.75 92 HIS A O 1
ATOM 690 N N . ARG A 1 93 ? -7.587 5.191 15.091 1.00 89.31 93 ARG A N 1
ATOM 691 C CA . ARG A 1 93 ? -7.481 5.925 16.365 1.00 89.31 93 ARG A CA 1
ATOM 692 C C . ARG A 1 93 ? -8.498 7.059 16.474 1.00 89.31 93 ARG A C 1
ATOM 694 O O . ARG A 1 93 ? -9.029 7.282 17.559 1.00 89.31 93 ARG A O 1
ATOM 701 N N . ILE A 1 94 ? -8.751 7.782 15.383 1.00 88.75 94 ILE A N 1
ATOM 702 C CA . ILE A 1 94 ? -9.762 8.849 15.339 1.00 88.75 94 ILE A CA 1
ATOM 703 C C . ILE A 1 94 ? -11.158 8.247 15.518 1.00 88.75 94 ILE A C 1
ATOM 705 O O . ILE A 1 94 ? -11.907 8.717 16.372 1.00 88.75 94 ILE A O 1
ATOM 709 N N . ALA A 1 95 ? -11.473 7.178 14.780 1.00 87.06 95 ALA A N 1
ATOM 710 C CA . ALA A 1 95 ? -12.762 6.501 14.851 1.00 87.06 95 ALA A CA 1
ATOM 711 C C . ALA A 1 95 ? -13.048 5.934 16.243 1.00 87.06 95 ALA A C 1
ATOM 713 O O . ALA A 1 95 ? -14.125 6.159 16.796 1.00 87.06 95 ALA A O 1
ATOM 714 N N . TYR A 1 96 ? -12.051 5.293 16.856 1.00 86.44 96 TYR A N 1
ATOM 715 C CA . TYR A 1 96 ? -12.151 4.804 18.226 1.00 86.44 96 TYR A CA 1
ATOM 716 C C . TYR A 1 96 ? -12.408 5.939 19.228 1.00 86.44 96 TYR A C 1
ATOM 718 O O . TYR A 1 96 ? -13.324 5.844 20.039 1.00 86.44 96 TYR A O 1
ATOM 726 N N . ARG A 1 97 ? -11.641 7.040 19.161 1.00 84.75 97 ARG A N 1
ATOM 727 C CA . ARG A 1 97 ? -11.821 8.183 20.075 1.00 84.75 97 ARG A CA 1
ATOM 728 C C . ARG A 1 97 ? -13.204 8.805 19.936 1.00 84.75 97 ARG A C 1
ATOM 730 O O . ARG A 1 97 ? -13.834 9.096 20.943 1.00 84.75 97 ARG A O 1
ATOM 737 N N . PHE A 1 98 ? -13.671 8.981 18.703 1.00 84.69 98 PHE A N 1
ATOM 738 C CA . PHE A 1 98 ? -14.993 9.535 18.437 1.00 84.69 98 PHE A CA 1
ATOM 739 C C . PHE A 1 98 ? -16.099 8.631 18.986 1.00 84.69 98 PHE A C 1
ATOM 741 O O . PHE A 1 98 ? -16.992 9.102 19.683 1.00 84.69 98 PHE A O 1
ATOM 748 N N . THR A 1 99 ? -16.004 7.325 18.729 1.00 81.69 99 THR A N 1
ATOM 749 C CA . THR A 1 99 ? -16.996 6.344 19.184 1.00 81.69 99 THR A CA 1
ATOM 750 C C . THR A 1 99 ? -17.017 6.232 20.706 1.00 81.69 99 THR A C 1
ATOM 752 O O . THR A 1 99 ? -18.094 6.196 21.289 1.00 81.69 99 THR A O 1
ATOM 755 N N . ALA A 1 100 ? -15.853 6.257 21.365 1.00 79.81 100 ALA A N 1
ATOM 756 C CA . ALA A 1 100 ? -15.763 6.259 22.823 1.00 79.81 100 ALA A CA 1
ATOM 757 C C . ALA A 1 100 ? -16.415 7.512 23.438 1.00 79.81 100 ALA A C 1
ATOM 759 O O . ALA A 1 100 ? -17.211 7.396 24.364 1.00 79.81 100 ALA A O 1
ATOM 760 N N . THR A 1 101 ? -16.135 8.707 22.903 1.00 78.50 101 THR A N 1
ATOM 761 C CA . THR A 1 101 ? -16.770 9.951 23.374 1.00 78.50 101 THR A CA 1
ATOM 762 C C . THR A 1 101 ? -18.278 9.959 23.123 1.00 78.50 101 THR A C 1
ATOM 764 O O . THR A 1 101 ? -19.038 10.349 24.006 1.00 78.50 101 THR A O 1
ATOM 767 N N . TYR A 1 102 ? -18.725 9.490 21.956 1.00 73.69 102 TYR A N 1
ATOM 768 C CA . TYR A 1 102 ? -20.148 9.401 21.632 1.00 73.69 102 TYR A CA 1
ATOM 769 C C . TYR A 1 102 ? -20.886 8.404 22.535 1.00 73.69 102 TYR A C 1
ATOM 771 O O . TYR A 1 102 ? -21.972 8.707 23.022 1.00 73.69 102 TYR A O 1
ATOM 779 N N . ALA A 1 103 ? -20.284 7.239 22.799 1.00 70.25 103 ALA A N 1
ATOM 780 C CA . ALA A 1 103 ? -20.846 6.238 23.701 1.00 70.25 103 ALA A CA 1
ATOM 781 C C . ALA A 1 103 ? -21.067 6.816 25.107 1.00 70.25 103 ALA A C 1
ATOM 783 O O . ALA A 1 103 ? -22.154 6.654 25.655 1.00 70.25 103 ALA A O 1
ATOM 784 N N . HIS A 1 104 ? -20.097 7.576 25.633 1.00 68.69 104 HIS A N 1
ATOM 785 C CA . HIS A 1 104 ? -20.248 8.281 26.911 1.00 68.69 104 HIS A CA 1
ATOM 786 C C . HIS A 1 104 ? -21.382 9.308 26.917 1.00 68.69 104 HIS A C 1
ATOM 788 O O . HIS A 1 104 ? -22.110 9.386 27.895 1.00 68.69 104 HIS A O 1
ATOM 794 N N . GLN A 1 105 ? -21.554 10.085 25.845 1.00 70.62 105 GLN A N 1
ATOM 795 C CA . GLN A 1 105 ? -22.614 11.101 25.773 1.00 70.62 105 GLN A CA 1
ATOM 796 C C . GLN A 1 105 ? -24.013 10.507 25.585 1.00 70.62 105 GLN A C 1
ATOM 798 O O . GLN A 1 105 ? -25.003 11.127 25.955 1.00 70.62 105 GLN A O 1
ATOM 803 N N . SER A 1 106 ? -24.118 9.326 24.974 1.00 65.94 106 SER A N 1
ATOM 804 C CA . SER A 1 106 ? -25.412 8.689 24.712 1.00 65.94 106 SER A CA 1
ATOM 805 C C . SER A 1 106 ? -26.047 8.032 25.942 1.00 65.94 106 SER A C 1
ATOM 807 O O . SER A 1 106 ? -27.224 7.676 25.895 1.00 65.94 106 SER A O 1
ATOM 809 N N . GLN A 1 107 ? -25.280 7.859 27.021 1.00 64.56 107 GLN A N 1
ATOM 810 C CA . GLN A 1 107 ? -25.668 7.097 28.201 1.00 64.56 107 GLN A CA 1
ATOM 811 C C . GLN A 1 107 ? -25.602 8.005 29.435 1.00 64.56 107 GLN A C 1
ATOM 813 O O . GLN A 1 107 ? -24.686 7.931 30.243 1.00 64.56 107 GLN A O 1
ATOM 818 N N . ASP A 1 108 ? -26.591 8.892 29.525 1.00 55.34 108 ASP A N 1
ATOM 819 C CA . ASP A 1 108 ? -26.807 9.916 30.562 1.00 55.34 108 ASP A CA 1
ATOM 820 C C . ASP A 1 108 ? -27.256 9.314 31.922 1.00 55.34 108 ASP A C 1
ATOM 822 O O . ASP A 1 108 ? -28.027 9.921 32.658 1.00 55.34 108 ASP A O 1
ATOM 826 N N . ASP A 1 109 ? -26.835 8.082 32.239 1.00 52.31 109 ASP A N 1
ATOM 827 C CA . ASP A 1 109 ? -27.284 7.319 33.412 1.00 52.31 109 ASP A CA 1
ATOM 828 C C . ASP A 1 109 ? -26.074 6.654 34.098 1.00 52.31 109 ASP A C 1
ATOM 830 O O . ASP A 1 109 ? -25.258 6.027 33.416 1.00 52.31 109 ASP A O 1
ATOM 834 N N . ASP A 1 110 ? -25.982 6.812 35.428 1.00 52.44 110 ASP A N 1
ATOM 835 C CA . ASP A 1 110 ? -24.870 6.660 36.410 1.00 52.44 110 ASP A CA 1
ATOM 836 C C . ASP A 1 110 ? -24.004 5.367 36.392 1.00 52.44 110 ASP A C 1
ATOM 838 O O . ASP A 1 110 ? -23.294 5.026 37.344 1.00 52.44 110 ASP A O 1
ATOM 842 N N . THR A 1 111 ? -24.009 4.611 35.304 1.00 57.59 111 THR A N 1
ATOM 843 C CA . THR A 1 111 ? -23.149 3.450 35.094 1.00 57.59 111 THR A CA 1
ATOM 844 C C . THR A 1 111 ? -21.790 3.890 34.556 1.00 57.59 111 THR A C 1
ATOM 846 O O . THR A 1 111 ? -21.650 4.263 33.395 1.00 57.59 111 THR A O 1
ATOM 849 N N . VAL A 1 112 ? -20.763 3.835 35.410 1.00 56.41 112 VAL A N 1
ATOM 850 C CA . VAL A 1 112 ? -19.356 4.005 35.015 1.00 56.41 112 VAL A CA 1
ATOM 851 C C . VAL A 1 112 ? -19.022 2.943 33.965 1.00 56.41 112 VAL A C 1
ATOM 853 O O . VAL A 1 112 ? -18.731 1.794 34.293 1.00 56.41 112 VAL A O 1
ATOM 856 N N . MET A 1 113 ? -19.128 3.303 32.687 1.00 57.12 113 MET A N 1
ATOM 857 C CA . MET A 1 113 ? -18.760 2.415 31.596 1.00 57.12 113 MET A CA 1
ATOM 858 C C . MET A 1 113 ? -17.235 2.372 31.517 1.00 57.12 113 MET A C 1
ATOM 860 O O . MET A 1 113 ? -16.587 3.390 31.268 1.00 57.12 113 MET A O 1
ATOM 864 N N . ASP A 1 114 ? -16.666 1.194 31.753 1.00 59.31 114 ASP A N 1
ATOM 865 C CA . ASP A 1 114 ? -15.228 0.976 31.659 1.00 59.31 114 ASP A CA 1
ATOM 866 C C . ASP A 1 114 ? -14.809 1.108 30.184 1.00 59.31 114 ASP A C 1
ATOM 868 O O . ASP A 1 114 ? -15.252 0.347 29.317 1.00 59.31 114 ASP A O 1
ATOM 872 N N . ILE A 1 115 ? -14.009 2.130 29.869 1.00 64.56 115 ILE A N 1
ATOM 873 C CA . ILE A 1 115 ? -13.542 2.387 28.503 1.00 64.56 115 ILE A CA 1
ATOM 874 C C . ILE A 1 115 ? -12.580 1.264 28.122 1.00 64.56 115 ILE A C 1
ATOM 876 O O . ILE A 1 115 ? -11.436 1.239 28.576 1.00 64.56 115 ILE A O 1
ATOM 880 N N . VAL A 1 116 ? -13.027 0.348 27.262 1.00 71.00 116 VAL A N 1
ATOM 881 C CA . VAL A 1 116 ? -12.189 -0.753 26.769 1.00 71.00 116 VAL A CA 1
ATOM 882 C C . VAL A 1 116 ? -10.983 -0.170 26.030 1.00 71.00 116 VAL A C 1
ATOM 884 O O . VAL A 1 116 ? -11.189 0.448 24.991 1.00 71.00 116 VAL A O 1
ATOM 887 N N . PRO A 1 117 ? -9.737 -0.358 26.505 1.00 76.00 117 PRO A N 1
ATOM 888 C CA . PRO A 1 117 ? -8.566 0.273 25.907 1.00 76.00 117 PRO A CA 1
ATOM 889 C C . PRO A 1 117 ? -8.391 -0.137 24.441 1.00 76.00 117 PRO A C 1
ATOM 891 O O . PRO A 1 117 ? -8.609 -1.291 24.070 1.00 76.00 117 PRO A O 1
ATOM 894 N N . LEU A 1 118 ? -7.956 0.816 23.607 1.00 78.94 118 LEU A N 1
ATOM 895 C CA . LEU A 1 118 ? -7.719 0.581 22.184 1.00 78.94 118 LEU A CA 1
ATOM 896 C C . LEU A 1 118 ? -6.670 -0.516 21.988 1.00 78.94 118 LEU A C 1
ATOM 898 O O . LEU A 1 118 ? -5.495 -0.329 22.312 1.00 78.94 118 LEU A O 1
ATOM 902 N N . ASP A 1 119 ? -7.085 -1.622 21.381 1.00 75.44 119 ASP A N 1
ATOM 903 C CA . ASP A 1 119 ? -6.169 -2.688 21.009 1.00 75.44 119 ASP A CA 1
ATOM 904 C C . ASP A 1 119 ? -5.299 -2.250 19.820 1.00 75.44 119 ASP A C 1
ATOM 906 O O . ASP A 1 119 ? -5.739 -2.184 18.672 1.00 75.44 119 ASP A O 1
ATOM 910 N N . VAL A 1 120 ? -4.043 -1.919 20.117 1.00 78.31 120 VAL A N 1
ATOM 911 C CA . VAL A 1 120 ? -3.007 -1.581 19.126 1.00 78.31 120 VAL A CA 1
ATOM 912 C C . VAL A 1 120 ? -2.216 -2.805 18.657 1.00 78.31 120 VAL A C 1
ATOM 914 O O . VAL A 1 120 ? -1.320 -2.678 17.825 1.00 78.31 120 VAL A O 1
ATOM 917 N N . THR A 1 121 ? -2.511 -3.981 19.212 1.00 75.12 121 THR A N 1
ATOM 918 C CA . THR A 1 121 ? -1.816 -5.241 18.923 1.00 75.12 121 THR A CA 1
ATOM 919 C C . THR A 1 121 ? -2.586 -6.126 17.950 1.00 75.12 121 THR A C 1
ATOM 921 O O . THR A 1 121 ? -1.972 -6.925 17.236 1.00 75.12 121 THR A O 1
ATOM 924 N N . SER A 1 122 ? -3.907 -5.952 17.867 1.00 78.12 122 SER A N 1
ATOM 925 C CA . SER A 1 122 ? -4.738 -6.566 16.836 1.00 78.12 122 SER A CA 1
ATOM 926 C C . SER A 1 122 ? -4.483 -5.925 15.477 1.00 78.12 122 SER A C 1
ATOM 928 O O . SER A 1 122 ? -4.497 -4.708 15.300 1.00 78.12 122 SER A O 1
ATOM 930 N N . VAL A 1 123 ? -4.185 -6.787 14.514 1.00 84.69 123 VAL A N 1
ATOM 931 C CA . VAL A 1 123 ? -3.650 -6.447 13.203 1.00 84.69 123 VAL A CA 1
ATOM 932 C C . VAL A 1 123 ? -4.308 -7.382 12.185 1.00 84.69 123 VAL A C 1
ATOM 934 O O . VAL A 1 123 ? -4.661 -8.506 12.524 1.00 84.69 123 VAL A O 1
ATOM 937 N N . ALA A 1 124 ? -4.457 -6.996 10.919 1.00 80.56 124 ALA A N 1
ATOM 938 C CA . ALA A 1 124 ? -5.063 -7.851 9.895 1.00 80.56 124 ALA A CA 1
ATOM 939 C C . ALA A 1 124 ? -4.386 -9.238 9.813 1.00 80.56 124 ALA A C 1
ATOM 941 O O . ALA A 1 124 ? -5.069 -10.259 9.744 1.00 80.56 124 ALA A O 1
ATOM 942 N N . ALA A 1 125 ? -3.055 -9.289 9.938 1.00 75.75 125 ALA A N 1
ATOM 943 C CA . ALA A 1 125 ? -2.280 -10.523 10.037 1.00 75.75 125 ALA A CA 1
ATOM 944 C C . ALA A 1 125 ? -2.623 -11.378 11.258 1.00 75.75 125 ALA A C 1
ATOM 946 O O . ALA A 1 125 ? -2.545 -12.596 11.148 1.00 75.75 125 ALA A O 1
ATOM 947 N N . SER A 1 126 ? -3.032 -10.804 12.396 1.00 78.00 126 SER A N 1
ATOM 948 C CA . SER A 1 126 ? -3.364 -11.592 13.592 1.00 78.00 126 SER A CA 1
ATOM 949 C C . SER A 1 126 ? -4.610 -12.465 13.409 1.00 78.00 126 SER A C 1
ATOM 951 O O . SER A 1 126 ? -4.783 -13.434 14.145 1.00 78.00 126 SER A O 1
ATOM 953 N N . ARG A 1 127 ? -5.432 -12.177 12.388 1.00 79.88 127 ARG A N 1
ATOM 954 C CA . ARG A 1 127 ? -6.608 -12.975 12.007 1.00 79.88 127 ARG A CA 1
ATOM 955 C C . ARG A 1 127 ? -6.284 -14.188 11.128 1.00 79.88 127 ARG A C 1
ATOM 957 O O . ARG A 1 127 ? -7.167 -15.009 10.896 1.00 79.88 127 ARG A O 1
ATOM 964 N N . LEU A 1 128 ? -5.053 -14.305 10.628 1.00 80.31 128 LEU A N 1
ATOM 965 C CA . LEU A 1 128 ? -4.600 -15.476 9.874 1.00 80.31 128 LEU A CA 1
ATOM 966 C C . LEU A 1 128 ? -4.179 -16.622 10.807 1.00 80.31 128 LEU A C 1
ATOM 968 O O . LEU A 1 128 ? -3.757 -16.372 11.943 1.00 80.31 128 LEU A O 1
ATOM 972 N N . PRO A 1 129 ? -4.208 -17.883 10.330 1.00 68.56 129 PRO A N 1
ATOM 973 C CA . PRO A 1 129 ? -3.615 -18.995 11.066 1.00 68.56 129 PRO A CA 1
ATOM 974 C C . PRO A 1 129 ? -2.146 -18.678 11.395 1.00 68.56 129 PRO A C 1
ATOM 976 O O . PRO A 1 129 ? -1.399 -18.210 10.540 1.00 68.56 129 PRO A O 1
ATOM 979 N N . PHE A 1 130 ? -1.743 -18.890 12.654 1.00 75.00 130 PHE A N 1
ATOM 980 C CA . PHE A 1 130 ? -0.415 -18.562 13.218 1.00 75.00 130 PHE A CA 1
ATOM 981 C C . PHE A 1 130 ? -0.064 -17.063 13.341 1.00 75.00 130 PHE A C 1
ATOM 983 O O . PHE A 1 130 ? 0.923 -16.715 13.997 1.00 75.00 130 PHE A O 1
ATOM 990 N N . GLY A 1 131 ? -0.887 -16.163 12.799 1.00 73.19 131 GLY A N 1
ATOM 991 C CA . GLY A 1 131 ? -0.663 -14.717 12.821 1.00 73.19 131 GLY A CA 1
ATOM 992 C C . GLY A 1 131 ? -0.761 -14.076 14.202 1.00 73.19 131 GLY A C 1
ATOM 993 O O . GLY A 1 131 ? -0.082 -13.085 14.463 1.00 73.19 131 GLY A O 1
ATOM 994 N N . ALA A 1 132 ? -1.531 -14.671 15.115 1.00 71.44 132 ALA A N 1
ATOM 995 C CA . ALA A 1 132 ? -1.704 -14.170 16.479 1.00 71.44 132 ALA A CA 1
ATOM 996 C C . ALA A 1 132 ? -0.393 -14.120 17.292 1.00 71.44 132 ALA A C 1
ATOM 998 O O . ALA A 1 132 ? -0.252 -13.280 18.175 1.00 71.44 132 ALA A O 1
ATOM 999 N N . ARG A 1 133 ? 0.583 -14.996 16.997 1.00 78.12 133 ARG A N 1
ATOM 1000 C CA . ARG A 1 133 ? 1.848 -15.084 17.752 1.00 78.12 133 ARG A CA 1
ATOM 1001 C C . ARG A 1 133 ? 2.987 -14.281 17.121 1.00 78.12 133 ARG A C 1
ATOM 1003 O O . ARG A 1 133 ? 3.817 -13.738 17.843 1.00 78.12 133 ARG A O 1
ATOM 1010 N N . TYR A 1 134 ? 3.032 -14.207 15.788 1.00 84.31 134 TYR A N 1
ATOM 1011 C CA . TYR A 1 134 ? 4.102 -13.534 15.042 1.00 84.31 134 TYR A CA 1
ATOM 1012 C C . TYR A 1 134 ? 3.558 -12.729 13.846 1.00 84.31 134 TYR A C 1
ATOM 1014 O O . TYR A 1 134 ? 3.864 -13.050 12.694 1.00 84.31 134 TYR A O 1
ATOM 1022 N N . PRO A 1 135 ? 2.787 -11.651 14.081 1.00 85.12 135 PRO A N 1
ATOM 1023 C CA . PRO A 1 135 ? 2.055 -10.951 13.021 1.00 85.12 135 PRO A CA 1
ATOM 1024 C C . PRO A 1 135 ? 2.974 -10.361 11.944 1.00 85.12 135 PRO A C 1
ATOM 1026 O O . PRO A 1 135 ? 2.666 -10.451 10.761 1.00 85.12 135 PRO A O 1
ATOM 1029 N N . LYS A 1 136 ? 4.145 -9.828 12.323 1.00 88.44 136 LYS A N 1
ATOM 1030 C CA . LYS A 1 136 ? 5.116 -9.249 11.374 1.00 88.44 136 LYS A CA 1
ATOM 1031 C C . LYS A 1 136 ? 5.783 -10.297 10.480 1.00 88.44 136 LYS A C 1
ATOM 1033 O O . LYS A 1 136 ? 6.004 -10.037 9.303 1.00 88.44 136 LYS A O 1
ATOM 1038 N N . LEU A 1 137 ? 6.092 -11.476 11.027 1.00 89.12 137 LEU A N 1
ATOM 1039 C CA . LEU A 1 137 ? 6.680 -12.568 10.244 1.00 89.12 137 LEU A CA 1
ATOM 1040 C C . LEU A 1 137 ? 5.657 -13.137 9.263 1.00 89.12 137 LEU A C 1
ATOM 1042 O O . LEU A 1 137 ? 5.987 -13.351 8.101 1.00 89.12 137 LEU A O 1
ATOM 1046 N N . VAL A 1 138 ? 4.411 -13.318 9.711 1.00 89.25 138 VAL A N 1
ATOM 1047 C CA . VAL A 1 138 ? 3.319 -13.766 8.839 1.00 89.25 138 VAL A CA 1
ATOM 1048 C C . VAL A 1 138 ? 3.039 -12.730 7.750 1.00 89.25 138 VAL A C 1
ATOM 1050 O O . VAL A 1 138 ? 2.961 -13.103 6.586 1.00 89.25 138 VAL A O 1
ATOM 1053 N N . ALA A 1 139 ? 2.983 -11.437 8.084 1.00 91.06 139 ALA A N 1
ATOM 1054 C CA . ALA A 1 139 ? 2.848 -10.366 7.095 1.00 91.06 139 ALA A CA 1
ATOM 1055 C C . ALA A 1 139 ? 3.986 -10.385 6.061 1.00 91.06 139 ALA A C 1
ATOM 1057 O O . ALA A 1 139 ? 3.725 -10.303 4.864 1.00 91.06 139 ALA A O 1
ATOM 1058 N N . GLY A 1 140 ? 5.237 -10.556 6.506 1.00 91.88 140 GLY A N 1
ATOM 1059 C CA . GLY A 1 140 ? 6.399 -10.673 5.622 1.00 91.88 140 GLY A CA 1
ATOM 1060 C C . GLY A 1 140 ? 6.337 -11.894 4.702 1.00 91.88 140 GLY A C 1
ATOM 1061 O O . GLY A 1 140 ? 6.623 -11.777 3.513 1.00 91.88 140 GLY A O 1
ATOM 1062 N N . ALA A 1 141 ? 5.914 -13.049 5.223 1.00 92.88 141 ALA A N 1
ATOM 1063 C CA . ALA A 1 141 ? 5.748 -14.265 4.431 1.00 92.88 141 ALA A CA 1
ATOM 1064 C C . ALA A 1 141 ? 4.633 -14.111 3.385 1.00 92.88 141 ALA A C 1
ATOM 1066 O O . ALA A 1 141 ? 4.849 -14.405 2.211 1.00 92.88 141 ALA A O 1
ATOM 1067 N N . VAL A 1 142 ? 3.466 -13.596 3.787 1.00 92.94 142 VAL A N 1
ATOM 10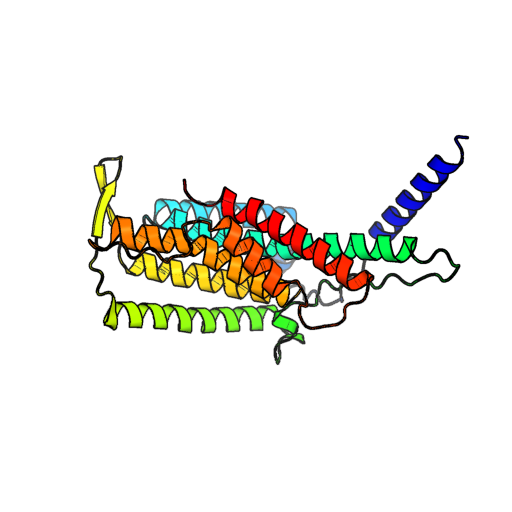68 C CA . VAL A 1 142 ? 2.337 -13.338 2.879 1.00 92.94 142 VAL A CA 1
ATOM 1069 C C . VAL A 1 142 ? 2.734 -12.337 1.794 1.00 92.94 142 VAL A C 1
ATOM 1071 O O . VAL A 1 142 ? 2.434 -12.571 0.627 1.00 92.94 142 VAL A O 1
ATOM 1074 N N . ALA A 1 143 ? 3.462 -11.275 2.146 1.00 94.19 143 ALA A N 1
ATOM 1075 C CA . ALA A 1 143 ? 3.989 -10.318 1.179 1.00 94.19 143 ALA A CA 1
ATOM 1076 C C . ALA A 1 143 ? 4.963 -10.969 0.193 1.00 94.19 143 ALA A C 1
ATOM 1078 O O . ALA A 1 143 ? 4.835 -10.772 -1.008 1.00 94.19 143 ALA A O 1
ATOM 1079 N N . PHE A 1 144 ? 5.895 -11.794 0.673 1.00 94.81 144 PHE A N 1
ATOM 1080 C CA . PHE A 1 144 ? 6.858 -12.478 -0.189 1.00 94.81 144 PHE A CA 1
ATOM 1081 C C . PHE A 1 144 ? 6.176 -13.408 -1.203 1.00 94.81 144 PHE A C 1
ATOM 1083 O O . PHE A 1 144 ? 6.424 -13.304 -2.405 1.00 94.81 144 PHE A O 1
ATOM 1090 N N . PHE A 1 145 ? 5.278 -14.282 -0.739 1.00 95.12 145 PHE A N 1
ATOM 1091 C CA . PHE A 1 145 ? 4.560 -15.200 -1.625 1.00 95.12 145 PHE A CA 1
ATOM 1092 C C . PHE A 1 145 ? 3.584 -14.467 -2.548 1.00 95.12 145 PHE A C 1
ATOM 1094 O O . PHE A 1 145 ? 3.538 -14.767 -3.739 1.00 95.12 145 PHE A O 1
ATOM 1101 N N . GLY A 1 146 ? 2.846 -13.482 -2.028 1.00 93.00 146 GLY A N 1
ATOM 1102 C CA . GLY A 1 146 ? 1.927 -12.660 -2.814 1.00 93.00 146 GLY A CA 1
ATOM 1103 C C . GLY A 1 146 ? 2.646 -11.935 -3.950 1.00 93.00 146 GLY A C 1
ATOM 1104 O O . GLY A 1 146 ? 2.230 -12.033 -5.103 1.00 93.00 146 GLY A O 1
ATOM 1105 N N . THR A 1 147 ? 3.782 -11.301 -3.656 1.00 94.31 147 THR A N 1
ATOM 1106 C CA . THR A 1 147 ? 4.631 -10.675 -4.674 1.00 94.31 147 THR A CA 1
ATOM 1107 C C . THR A 1 147 ? 5.149 -11.681 -5.685 1.00 94.31 147 THR A C 1
ATOM 1109 O O . THR A 1 147 ? 5.108 -11.396 -6.878 1.00 94.31 147 THR A O 1
ATOM 1112 N N . GLY A 1 148 ? 5.603 -12.858 -5.247 1.00 93.81 148 GLY A N 1
ATOM 1113 C CA . GLY A 1 148 ? 6.073 -13.904 -6.155 1.00 93.81 148 GLY A CA 1
ATOM 1114 C C . GLY A 1 148 ? 4.992 -14.332 -7.149 1.00 93.81 148 GLY A C 1
ATOM 1115 O O . GLY A 1 148 ? 5.262 -14.413 -8.346 1.00 93.81 148 GLY A O 1
ATOM 1116 N N . ILE A 1 149 ? 3.757 -14.523 -6.678 1.00 94.56 149 ILE A N 1
ATOM 1117 C CA . ILE A 1 149 ? 2.607 -14.887 -7.518 1.00 94.56 149 ILE A CA 1
ATOM 1118 C C . ILE A 1 149 ? 2.292 -13.774 -8.520 1.00 94.56 149 ILE A C 1
ATOM 1120 O O . ILE A 1 149 ? 2.227 -14.040 -9.718 1.00 94.56 149 ILE A O 1
ATOM 1124 N N . VAL A 1 150 ? 2.133 -12.531 -8.052 1.00 92.38 150 VAL A N 1
ATOM 1125 C CA . VAL A 1 150 ? 1.783 -11.391 -8.917 1.00 92.38 150 VAL A CA 1
ATOM 1126 C C . VAL A 1 150 ? 2.875 -11.141 -9.956 1.00 92.38 150 VAL A C 1
ATOM 1128 O O . VAL A 1 150 ? 2.583 -11.031 -11.143 1.00 92.38 150 VAL A O 1
ATOM 1131 N N . THR A 1 151 ? 4.140 -11.129 -9.537 1.00 91.38 151 THR A N 1
ATOM 1132 C CA . THR A 1 151 ? 5.280 -10.913 -10.439 1.00 91.38 151 THR A CA 1
ATOM 1133 C C . THR A 1 151 ? 5.370 -12.026 -11.484 1.00 91.38 151 THR A C 1
ATOM 1135 O O . THR A 1 151 ? 5.544 -11.744 -12.666 1.00 91.38 151 THR A O 1
ATOM 1138 N N . THR A 1 152 ? 5.175 -13.289 -11.082 1.00 91.31 152 THR A N 1
ATOM 1139 C CA . THR A 1 152 ? 5.159 -14.426 -12.018 1.00 91.31 152 THR A CA 1
ATOM 1140 C C . THR A 1 152 ? 4.002 -14.314 -13.008 1.00 91.31 152 THR A C 1
ATOM 1142 O O . THR A 1 152 ? 4.203 -14.527 -14.200 1.00 91.31 152 THR A O 1
ATOM 1145 N N . ALA A 1 153 ? 2.808 -13.929 -12.551 1.00 90.31 153 ALA A N 1
ATOM 1146 C CA . ALA A 1 153 ? 1.657 -13.718 -13.424 1.00 90.31 153 ALA A CA 1
ATOM 1147 C C . ALA A 1 153 ? 1.932 -12.628 -14.472 1.00 90.31 153 ALA A C 1
ATOM 1149 O O . ALA A 1 153 ? 1.654 -12.839 -15.649 1.00 90.31 153 ALA A O 1
ATOM 1150 N N . PHE A 1 154 ? 2.542 -11.505 -14.081 1.00 85.81 154 PHE A N 1
ATOM 1151 C CA . PHE A 1 154 ? 2.931 -10.447 -15.019 1.00 85.81 154 PHE A CA 1
ATOM 1152 C C . PHE A 1 154 ? 4.017 -10.886 -16.006 1.00 85.81 154 PHE A C 1
ATOM 1154 O O . PHE A 1 154 ? 3.937 -10.539 -17.180 1.00 85.81 154 PHE A O 1
ATOM 1161 N N . ILE A 1 155 ? 4.991 -11.692 -15.574 1.00 87.19 155 ILE A N 1
ATOM 1162 C CA . ILE A 1 155 ? 5.995 -12.275 -16.479 1.00 87.19 155 ILE A CA 1
ATOM 1163 C C . ILE A 1 155 ? 5.326 -13.209 -17.498 1.00 87.19 155 ILE A C 1
ATOM 1165 O O . ILE A 1 155 ? 5.627 -13.138 -18.686 1.00 87.19 155 ILE A O 1
ATOM 1169 N N . LEU A 1 156 ? 4.390 -14.057 -17.065 1.00 87.75 156 LEU A N 1
ATOM 1170 C CA . LEU A 1 156 ? 3.649 -14.939 -17.970 1.00 87.75 156 LEU A CA 1
ATOM 1171 C C . LEU A 1 156 ? 2.774 -14.146 -18.950 1.00 87.75 156 LEU A C 1
ATOM 1173 O O . LEU A 1 156 ? 2.754 -14.463 -20.137 1.00 87.75 156 LEU A O 1
ATOM 1177 N N . LEU A 1 157 ? 2.097 -13.092 -18.483 1.00 83.56 157 LEU A N 1
ATOM 1178 C CA . LEU A 1 157 ? 1.341 -12.173 -19.343 1.00 83.56 157 LEU A CA 1
ATOM 1179 C C . LEU A 1 157 ? 2.252 -11.500 -20.379 1.00 83.56 157 LEU A C 1
ATOM 1181 O O . LEU A 1 157 ? 1.885 -11.403 -21.547 1.00 83.56 157 LEU A O 1
ATOM 1185 N N . GLN A 1 158 ? 3.456 -11.092 -19.975 1.00 78.56 158 GLN A N 1
ATOM 1186 C CA . GLN A 1 158 ? 4.446 -10.509 -20.875 1.00 78.56 158 GLN A CA 1
ATOM 1187 C C . GLN A 1 158 ? 4.898 -11.497 -21.958 1.00 78.56 158 GLN A C 1
ATOM 1189 O O . GLN A 1 158 ? 4.954 -11.129 -23.128 1.00 78.56 158 GLN A O 1
ATOM 1194 N N . ILE A 1 159 ? 5.195 -12.745 -21.582 1.00 82.69 159 ILE A N 1
ATOM 1195 C CA . ILE A 1 159 ? 5.666 -13.784 -22.512 1.00 82.69 159 ILE A CA 1
ATOM 1196 C C . ILE A 1 159 ? 4.567 -14.207 -23.492 1.00 82.69 159 ILE A C 1
ATOM 1198 O O . ILE A 1 159 ? 4.867 -14.505 -24.641 1.00 82.69 159 ILE A O 1
ATOM 1202 N N . HIS A 1 160 ? 3.311 -14.282 -23.045 1.00 82.06 160 HIS A N 1
ATOM 1203 C CA . HIS A 1 160 ? 2.238 -14.880 -23.844 1.00 82.06 160 HIS A CA 1
ATOM 1204 C C . HIS A 1 160 ? 1.349 -13.877 -24.575 1.00 82.06 160 HIS A C 1
ATOM 1206 O O . HIS A 1 160 ? 0.790 -14.229 -25.612 1.00 82.06 160 HIS A O 1
ATOM 1212 N N . LEU A 1 161 ? 1.184 -12.662 -24.048 1.00 77.00 161 LEU A N 1
ATOM 1213 C CA . LEU A 1 161 ? 0.259 -11.674 -24.604 1.00 77.00 161 LEU A CA 1
ATOM 1214 C C . LEU A 1 161 ? 1.001 -10.449 -25.127 1.00 77.00 161 LEU A C 1
ATOM 1216 O O . LEU A 1 161 ? 0.889 -10.135 -26.308 1.00 77.00 161 LEU A O 1
ATOM 1220 N N . PHE A 1 162 ? 1.768 -9.774 -24.272 1.00 71.44 162 PHE A N 1
ATOM 1221 C CA . PHE A 1 162 ? 2.189 -8.403 -24.562 1.00 71.44 162 PHE A CA 1
ATOM 1222 C C . PHE A 1 162 ? 3.467 -8.266 -25.398 1.00 71.44 162 PHE A C 1
ATOM 1224 O O . PHE A 1 162 ? 3.549 -7.341 -26.194 1.00 71.44 162 PHE A O 1
ATOM 1231 N N . HIS A 1 163 ? 4.449 -9.164 -25.255 1.00 71.94 163 HIS A N 1
ATOM 1232 C CA . HIS A 1 163 ? 5.692 -9.168 -26.047 1.00 71.94 163 HIS A CA 1
ATOM 1233 C C . HIS A 1 163 ? 6.424 -7.805 -26.142 1.00 71.94 163 HIS A C 1
ATOM 1235 O O . HIS A 1 163 ? 7.086 -7.534 -27.139 1.00 71.94 163 HIS A O 1
ATOM 1241 N N . TYR A 1 164 ? 6.340 -6.940 -25.122 1.00 67.06 164 TYR A N 1
ATOM 1242 C CA . TYR A 1 164 ? 6.996 -5.624 -25.144 1.00 67.06 164 TYR A CA 1
ATOM 1243 C C . TYR A 1 164 ? 8.522 -5.710 -25.361 1.00 67.06 164 TYR A C 1
ATOM 1245 O O . TYR A 1 164 ? 9.223 -6.394 -24.608 1.00 67.06 164 TYR A O 1
ATOM 1253 N N . GLU A 1 165 ? 9.041 -4.966 -26.343 1.00 62.41 165 GLU A N 1
ATOM 1254 C CA . GLU A 1 165 ? 10.479 -4.760 -26.566 1.00 62.41 165 GLU A CA 1
ATOM 1255 C C . GLU A 1 165 ? 11.033 -3.619 -25.688 1.00 62.41 165 GLU A C 1
ATOM 1257 O O . GLU A 1 165 ? 10.294 -2.793 -25.152 1.00 62.41 165 GLU A O 1
ATOM 1262 N N . THR A 1 166 ? 12.356 -3.565 -25.496 1.00 62.44 166 THR A N 1
ATOM 1263 C CA . THR A 1 166 ? 13.011 -2.469 -24.760 1.00 62.44 166 THR A CA 1
ATOM 1264 C C . THR A 1 166 ? 12.868 -1.153 -25.515 1.00 62.44 166 THR A C 1
ATOM 1266 O O . THR A 1 166 ? 13.287 -1.074 -26.669 1.00 62.44 166 THR A O 1
ATOM 1269 N N . VAL A 1 167 ? 12.362 -0.105 -24.859 1.00 55.72 167 VAL A N 1
ATOM 1270 C CA . VAL A 1 167 ? 12.152 1.196 -25.506 1.00 55.72 167 VAL A CA 1
ATOM 1271 C C . VAL A 1 167 ? 13.183 2.218 -25.041 1.00 55.72 167 VAL A C 1
ATOM 1273 O O . VAL A 1 167 ? 13.392 2.458 -23.848 1.00 55.72 167 VAL A O 1
ATOM 1276 N N . THR A 1 168 ? 13.836 2.841 -26.018 1.00 54.25 168 THR A N 1
ATOM 1277 C CA . THR A 1 168 ? 14.766 3.953 -25.832 1.00 54.25 168 THR A CA 1
ATOM 1278 C C . THR A 1 168 ? 14.008 5.272 -26.003 1.00 54.25 168 THR A C 1
ATOM 1280 O O . THR A 1 168 ? 13.362 5.498 -27.021 1.00 54.25 168 THR A O 1
ATOM 1283 N N . TYR A 1 169 ? 14.053 6.160 -25.002 1.00 53.69 169 TYR A N 1
ATOM 1284 C CA . TYR A 1 169 ? 13.414 7.481 -25.085 1.00 53.69 169 TYR A CA 1
ATOM 1285 C C . TYR A 1 169 ? 14.413 8.606 -24.818 1.00 53.69 169 TYR A C 1
ATOM 1287 O O . TYR A 1 169 ? 15.293 8.481 -23.969 1.00 53.69 169 TYR A O 1
ATOM 1295 N N . MET A 1 170 ? 14.249 9.732 -25.510 1.00 47.62 170 MET A N 1
ATOM 1296 C CA . MET A 1 170 ? 15.092 10.915 -25.356 1.00 47.62 170 MET A CA 1
ATOM 1297 C C . MET A 1 170 ? 14.509 11.843 -24.283 1.00 47.62 170 MET A C 1
ATOM 1299 O O . MET A 1 170 ? 13.461 12.449 -24.478 1.00 47.62 170 MET A O 1
ATOM 1303 N N . SER A 1 171 ? 15.175 11.949 -23.134 1.00 55.84 171 SER A N 1
ATOM 1304 C CA . SER A 1 171 ? 14.813 12.880 -22.054 1.00 55.84 171 SER A CA 1
ATOM 1305 C C . SER A 1 171 ? 14.725 14.338 -22.544 1.00 55.84 171 SER A C 1
ATOM 1307 O O . SER A 1 171 ? 15.341 14.700 -23.545 1.00 55.84 171 SER A O 1
ATOM 1309 N N . ILE A 1 172 ? 14.028 15.204 -21.790 1.00 54.03 172 ILE A N 1
ATOM 1310 C CA . ILE A 1 172 ? 14.038 16.673 -21.978 1.00 54.03 172 ILE A CA 1
ATOM 1311 C C . ILE A 1 172 ? 15.482 17.218 -22.016 1.00 54.03 172 ILE A C 1
ATOM 1313 O O . ILE A 1 172 ? 15.763 18.200 -22.696 1.00 54.03 172 ILE A O 1
ATOM 1317 N N . TYR A 1 173 ? 16.418 16.534 -21.353 1.00 57.84 173 TYR A N 1
ATOM 1318 C CA . TYR A 1 173 ? 17.850 16.846 -21.347 1.00 57.84 173 TYR A CA 1
ATOM 1319 C C . TYR A 1 173 ? 18.645 16.194 -22.495 1.00 57.84 173 TYR A C 1
ATOM 1321 O O . TYR A 1 173 ? 19.866 16.112 -22.416 1.00 57.84 173 TYR A O 1
ATOM 1329 N N . GLN A 1 174 ? 17.975 15.696 -23.541 1.00 53.44 174 GLN A N 1
ATOM 1330 C CA . GLN A 1 174 ? 18.570 15.024 -24.710 1.00 53.44 174 GLN A CA 1
ATOM 1331 C C . GLN A 1 174 ? 19.439 13.795 -24.388 1.00 53.44 174 GLN A C 1
ATOM 1333 O O . GLN A 1 174 ? 20.174 13.306 -25.244 1.00 53.44 174 GLN A O 1
ATOM 1338 N N . THR A 1 175 ? 19.339 13.241 -23.180 1.00 54.62 175 THR A N 1
ATOM 1339 C CA . THR A 1 175 ? 19.983 11.973 -22.838 1.00 54.62 175 THR A CA 1
ATOM 1340 C C . THR A 1 175 ? 19.047 10.811 -23.187 1.00 54.62 175 THR A C 1
ATOM 1342 O O . THR A 1 175 ? 17.878 10.827 -22.783 1.00 54.62 175 THR A O 1
ATOM 1345 N N . PRO A 1 176 ? 19.504 9.801 -23.952 1.00 54.50 176 PRO A N 1
ATOM 1346 C CA . PRO A 1 176 ? 18.710 8.606 -24.191 1.00 54.50 176 PRO A CA 1
ATOM 1347 C C . PRO A 1 176 ? 18.614 7.826 -22.880 1.00 54.50 176 PRO A C 1
ATOM 1349 O O . PRO A 1 176 ? 19.598 7.270 -22.394 1.00 54.50 176 PRO A O 1
ATOM 1352 N N . ILE A 1 177 ? 17.426 7.811 -22.287 1.00 60.00 177 ILE A N 1
ATOM 1353 C CA . ILE A 1 177 ? 17.120 6.974 -21.137 1.00 60.00 177 ILE A CA 1
ATOM 1354 C C . ILE A 1 177 ? 16.453 5.711 -21.671 1.00 60.00 177 ILE A C 1
ATOM 1356 O O . ILE A 1 177 ? 15.353 5.752 -22.230 1.00 60.00 177 ILE A O 1
ATOM 1360 N N . VAL A 1 178 ? 17.141 4.586 -21.507 1.00 59.19 178 VAL A N 1
ATOM 1361 C CA . VAL A 1 178 ? 16.619 3.264 -21.853 1.00 59.19 178 VAL A CA 1
ATOM 1362 C C . VAL A 1 178 ? 15.796 2.765 -20.675 1.00 59.19 178 VAL A C 1
ATOM 1364 O O . VAL A 1 178 ? 16.329 2.633 -19.576 1.00 59.19 178 VAL A O 1
ATOM 1367 N N . TYR A 1 179 ? 14.509 2.509 -20.901 1.00 63.75 179 TYR A N 1
ATOM 1368 C CA . TYR A 1 179 ? 13.661 1.836 -19.923 1.00 63.75 179 TYR A CA 1
ATOM 1369 C C . TYR A 1 179 ? 13.451 0.400 -20.375 1.00 63.75 179 TYR A C 1
ATOM 1371 O O . TYR A 1 179 ? 13.160 0.124 -21.542 1.00 63.75 179 TYR A O 1
ATOM 1379 N N . THR A 1 180 ? 13.641 -0.522 -19.444 1.00 69.81 180 THR A N 1
ATOM 1380 C CA . THR A 1 180 ? 13.520 -1.950 -19.709 1.00 69.81 180 THR A CA 1
ATOM 1381 C C . THR A 1 180 ? 12.220 -2.477 -19.118 1.00 69.81 180 THR A C 1
ATOM 1383 O O . THR A 1 180 ? 11.748 -1.999 -18.088 1.00 69.81 180 THR A O 1
ATOM 1386 N N . TRP A 1 181 ? 11.649 -3.523 -19.718 1.00 74.81 181 TRP A N 1
ATOM 1387 C CA . TRP A 1 181 ? 10.518 -4.245 -19.118 1.00 74.81 181 TRP A CA 1
ATOM 1388 C C . TRP A 1 181 ? 10.853 -4.760 -17.701 1.00 74.81 181 TRP A C 1
ATOM 1390 O O . TRP A 1 181 ? 9.963 -4.930 -16.870 1.00 74.81 181 TRP A O 1
ATOM 1400 N N . ILE A 1 182 ? 12.145 -4.948 -17.399 1.00 78.62 182 ILE A N 1
ATOM 1401 C CA . ILE A 1 182 ? 12.655 -5.290 -16.068 1.00 78.62 182 ILE A CA 1
ATOM 1402 C C . ILE A 1 182 ? 12.318 -4.188 -15.055 1.00 78.62 182 ILE A C 1
ATOM 1404 O O . ILE A 1 182 ? 11.928 -4.516 -13.939 1.00 78.62 182 ILE A O 1
ATOM 1408 N N . ASP A 1 183 ? 12.386 -2.907 -15.433 1.00 79.62 183 ASP A N 1
ATOM 1409 C CA . ASP A 1 183 ? 12.005 -1.791 -14.556 1.00 79.62 183 ASP A CA 1
ATOM 1410 C C . ASP A 1 183 ? 10.517 -1.854 -14.195 1.00 79.62 183 ASP A C 1
ATOM 1412 O O . ASP A 1 183 ? 10.144 -1.664 -13.040 1.00 79.62 183 ASP A O 1
ATOM 1416 N N . PHE A 1 184 ? 9.665 -2.203 -15.163 1.00 80.00 184 PHE A N 1
ATOM 1417 C CA . PHE A 1 184 ? 8.233 -2.388 -14.926 1.00 80.00 184 PHE A CA 1
ATOM 1418 C C . PHE A 1 184 ? 7.957 -3.573 -13.990 1.00 80.00 184 PHE A C 1
ATOM 1420 O O . PHE A 1 184 ? 7.197 -3.450 -13.031 1.00 80.00 184 PHE A O 1
ATOM 1427 N N . ILE A 1 185 ? 8.618 -4.712 -14.204 1.00 85.19 185 ILE A N 1
ATOM 1428 C CA . ILE A 1 185 ? 8.495 -5.878 -13.318 1.00 85.19 185 ILE A CA 1
ATOM 1429 C C . ILE A 1 185 ? 9.017 -5.574 -11.913 1.00 85.19 185 ILE A C 1
ATOM 1431 O O . ILE A 1 185 ? 8.415 -5.999 -10.927 1.00 85.19 185 ILE A O 1
ATOM 1435 N N . LEU A 1 186 ? 10.096 -4.801 -11.802 1.00 86.69 186 LEU A N 1
ATOM 1436 C CA . LEU A 1 186 ? 10.655 -4.378 -10.525 1.00 86.69 186 LEU A CA 1
ATOM 1437 C C . LEU A 1 186 ? 9.711 -3.413 -9.791 1.00 86.69 186 LEU A C 1
ATOM 1439 O O . LEU A 1 186 ? 9.518 -3.568 -8.585 1.00 86.69 186 LEU A O 1
ATOM 1443 N N . LEU A 1 187 ? 9.047 -2.497 -10.505 1.00 86.88 187 LEU A N 1
ATOM 1444 C CA . LEU A 1 187 ? 7.967 -1.673 -9.956 1.00 86.88 187 LEU A CA 1
ATOM 1445 C C . LEU A 1 187 ? 6.830 -2.542 -9.406 1.00 86.88 187 LEU A C 1
ATOM 1447 O O . LEU A 1 187 ? 6.427 -2.349 -8.258 1.00 86.88 187 LEU A O 1
ATOM 1451 N N . ILE A 1 188 ? 6.326 -3.506 -10.183 1.00 88.56 188 ILE A N 1
ATOM 1452 C CA . ILE A 1 188 ? 5.258 -4.418 -9.741 1.00 88.56 188 ILE A CA 1
ATOM 1453 C C . ILE A 1 188 ? 5.701 -5.214 -8.511 1.00 88.56 188 ILE A C 1
ATOM 1455 O O . ILE A 1 188 ? 4.947 -5.315 -7.543 1.00 88.56 188 ILE A O 1
ATOM 1459 N N . ALA A 1 189 ? 6.932 -5.725 -8.500 1.00 90.94 189 ALA A N 1
ATOM 1460 C CA . ALA A 1 189 ? 7.452 -6.505 -7.387 1.00 90.94 189 ALA A CA 1
ATOM 1461 C C . ALA A 1 189 ? 7.559 -5.674 -6.097 1.00 90.94 189 ALA A C 1
ATOM 1463 O O . ALA A 1 189 ? 7.033 -6.077 -5.055 1.00 90.94 189 ALA A O 1
ATOM 1464 N N . ILE A 1 190 ? 8.201 -4.499 -6.163 1.00 90.88 190 ILE A N 1
ATOM 1465 C CA . ILE A 1 190 ? 8.389 -3.614 -5.004 1.00 90.88 190 ILE A CA 1
ATOM 1466 C C . ILE A 1 190 ? 7.039 -3.127 -4.486 1.00 90.88 190 ILE A C 1
ATOM 1468 O O . ILE A 1 190 ? 6.770 -3.262 -3.292 1.00 90.88 190 ILE A O 1
ATOM 1472 N N . SER A 1 191 ? 6.191 -2.598 -5.374 1.00 91.62 191 SER A N 1
ATOM 1473 C CA . SER A 1 191 ? 4.878 -2.055 -5.012 1.00 91.62 191 SER A CA 1
ATOM 1474 C C . SER A 1 191 ? 3.973 -3.123 -4.402 1.00 91.62 191 SER A C 1
ATOM 1476 O O . SER A 1 191 ? 3.391 -2.888 -3.345 1.00 91.62 191 SER A O 1
ATOM 1478 N N . THR A 1 192 ? 3.916 -4.325 -4.980 1.00 93.06 192 THR A N 1
ATOM 1479 C CA . THR A 1 192 ? 3.117 -5.429 -4.428 1.00 93.06 192 THR A CA 1
ATOM 1480 C C . THR A 1 192 ? 3.644 -5.849 -3.063 1.00 93.06 192 THR A C 1
ATOM 1482 O O . THR A 1 192 ? 2.860 -6.022 -2.131 1.00 93.06 192 THR A O 1
ATOM 1485 N N . TRP A 1 193 ? 4.967 -5.964 -2.909 1.00 95.00 193 TRP A N 1
ATOM 1486 C CA . TRP A 1 193 ? 5.561 -6.421 -1.654 1.00 95.00 193 TRP A CA 1
ATOM 1487 C C . TRP A 1 193 ? 5.246 -5.473 -0.505 1.00 95.00 193 TRP A C 1
ATOM 1489 O O . TRP A 1 193 ? 4.708 -5.902 0.518 1.00 95.00 193 TRP A O 1
ATOM 1499 N N . ILE A 1 194 ? 5.528 -4.181 -0.685 1.00 95.19 194 ILE A N 1
ATOM 1500 C CA . ILE A 1 194 ? 5.292 -3.193 0.368 1.00 95.19 194 ILE A CA 1
ATOM 1501 C C . ILE A 1 194 ? 3.799 -3.041 0.653 1.00 95.19 194 ILE A C 1
ATOM 1503 O O . ILE A 1 194 ? 3.413 -2.987 1.814 1.00 95.19 194 ILE A O 1
ATOM 1507 N N . THR A 1 195 ? 2.949 -3.073 -0.374 1.00 94.88 195 THR A N 1
ATOM 1508 C CA . THR A 1 195 ? 1.492 -2.960 -0.224 1.00 94.88 195 THR A CA 1
ATOM 1509 C C . THR A 1 195 ? 0.917 -4.123 0.556 1.00 94.88 195 THR A C 1
ATOM 1511 O O . THR A 1 195 ? 0.178 -3.902 1.510 1.00 94.88 195 THR A O 1
ATOM 1514 N N . VAL A 1 196 ? 1.267 -5.363 0.200 1.00 94.50 196 VAL A N 1
ATOM 1515 C CA . VAL A 1 196 ? 0.778 -6.544 0.919 1.00 94.50 196 VAL A CA 1
ATOM 1516 C C . VAL A 1 196 ? 1.322 -6.548 2.342 1.00 94.50 196 VAL A C 1
ATOM 1518 O O . VAL A 1 196 ? 0.560 -6.777 3.279 1.00 94.50 196 VAL A O 1
ATOM 1521 N N . TYR A 1 197 ? 2.605 -6.228 2.537 1.00 95.31 197 TYR A N 1
ATOM 1522 C CA . TYR A 1 197 ? 3.184 -6.137 3.875 1.00 95.31 197 TYR A CA 1
ATOM 1523 C C . TYR A 1 197 ? 2.428 -5.119 4.738 1.00 95.31 197 TYR A C 1
ATOM 1525 O O . TYR A 1 197 ? 1.936 -5.479 5.807 1.00 95.31 197 TYR A O 1
ATOM 1533 N N . CYS A 1 198 ? 2.265 -3.890 4.238 1.00 95.06 198 CYS A N 1
ATOM 1534 C CA . CYS A 1 198 ? 1.530 -2.796 4.869 1.00 95.06 198 CYS A CA 1
ATOM 1535 C C . CYS A 1 198 ? 0.064 -3.150 5.140 1.00 95.06 198 CYS A C 1
ATOM 1537 O O . CYS A 1 198 ? -0.412 -2.943 6.254 1.00 95.06 198 CYS A O 1
ATOM 1539 N N . ALA A 1 199 ? -0.642 -3.734 4.169 1.00 93.75 199 ALA A N 1
ATOM 1540 C CA . ALA A 1 199 ? -2.031 -4.165 4.308 1.00 93.75 199 ALA A CA 1
ATOM 1541 C C . ALA A 1 199 ? -2.182 -5.167 5.455 1.00 93.75 199 ALA A C 1
ATOM 1543 O O . ALA A 1 199 ? -3.052 -5.017 6.313 1.00 93.75 199 ALA A O 1
ATOM 1544 N N . MET A 1 200 ? -1.282 -6.147 5.526 1.00 92.62 200 MET A N 1
ATOM 1545 C CA . MET A 1 200 ? -1.301 -7.170 6.563 1.00 92.62 200 MET A CA 1
ATOM 1546 C C . MET A 1 200 ? -1.006 -6.614 7.959 1.00 92.62 200 MET A C 1
ATOM 1548 O O . MET A 1 200 ? -1.428 -7.231 8.932 1.00 92.62 200 MET A O 1
ATOM 1552 N N . ILE A 1 201 ? -0.347 -5.456 8.081 1.00 92.69 201 ILE A N 1
ATOM 1553 C CA . ILE A 1 201 ? -0.085 -4.799 9.371 1.00 92.69 201 ILE A CA 1
ATOM 1554 C C . ILE A 1 201 ? -1.105 -3.706 9.761 1.00 92.69 201 ILE A C 1
ATOM 1556 O O . ILE A 1 201 ? -0.958 -3.074 10.807 1.00 92.69 201 ILE A O 1
ATOM 1560 N N . THR A 1 202 ? -2.154 -3.490 8.961 1.00 92.25 202 THR A N 1
ATOM 1561 C CA . THR A 1 202 ? -3.252 -2.553 9.287 1.00 92.25 202 THR A CA 1
ATOM 1562 C C . THR A 1 202 ? -4.140 -3.061 10.436 1.00 92.25 202 THR A C 1
ATOM 1564 O O . THR A 1 202 ? -4.167 -4.265 10.693 1.00 92.25 202 THR A O 1
ATOM 1567 N N . PRO A 1 203 ? -4.906 -2.190 11.126 1.00 89.06 203 PRO A N 1
ATOM 1568 C CA . PRO A 1 203 ? -5.700 -2.592 12.297 1.00 89.06 203 PRO A CA 1
ATOM 1569 C C . PRO A 1 203 ? -6.871 -3.533 11.973 1.00 89.06 203 PRO A C 1
ATOM 1571 O O . PRO A 1 203 ? -7.257 -4.367 12.789 1.00 89.06 203 PRO A O 1
ATOM 1574 N N . THR A 1 204 ? -7.465 -3.423 10.780 1.00 87.00 204 THR A N 1
ATOM 1575 C CA . THR A 1 204 ? -8.633 -4.228 10.391 1.00 87.00 204 THR A CA 1
ATOM 1576 C C . THR A 1 204 ? -8.478 -4.775 8.981 1.00 87.00 204 THR A C 1
ATOM 1578 O O . THR A 1 204 ? -7.837 -4.157 8.136 1.00 87.00 204 THR A O 1
ATOM 1581 N N . PHE A 1 205 ? -9.124 -5.908 8.693 1.00 86.88 205 PHE A N 1
ATOM 1582 C CA . PHE A 1 205 ? -9.122 -6.478 7.342 1.00 86.88 205 PHE A CA 1
ATOM 1583 C C . PHE A 1 205 ? -9.766 -5.536 6.311 1.00 86.88 205 PHE A C 1
ATOM 1585 O O . PHE A 1 205 ? -9.284 -5.436 5.190 1.00 86.88 205 PHE A O 1
ATOM 1592 N N . ALA A 1 206 ? -10.798 -4.780 6.699 1.00 86.06 206 ALA A N 1
ATOM 1593 C CA . ALA A 1 206 ? -11.395 -3.770 5.827 1.00 86.06 206 ALA A CA 1
ATOM 1594 C C . ALA A 1 206 ? -10.393 -2.654 5.480 1.00 86.06 206 ALA A C 1
ATOM 1596 O O . ALA A 1 206 ? -10.306 -2.255 4.321 1.00 86.06 206 ALA A O 1
ATOM 1597 N N . SER A 1 207 ? -9.584 -2.205 6.450 1.00 88.25 207 SER A N 1
ATOM 1598 C CA . SER A 1 207 ? -8.482 -1.269 6.188 1.00 88.25 207 SER A CA 1
ATOM 1599 C C . SER A 1 207 ? -7.395 -1.887 5.297 1.00 88.25 207 SER A C 1
ATOM 1601 O O . SER A 1 207 ? -6.861 -1.189 4.442 1.00 88.25 207 SER A O 1
ATOM 1603 N N . ALA A 1 208 ? -7.097 -3.183 5.451 1.00 90.56 208 ALA A N 1
ATOM 1604 C CA . ALA A 1 208 ? -6.151 -3.901 4.593 1.00 90.56 208 ALA A CA 1
ATOM 1605 C C . ALA A 1 208 ? -6.619 -3.918 3.130 1.00 90.56 208 ALA A C 1
ATOM 1607 O O . ALA A 1 208 ? -5.854 -3.576 2.231 1.00 90.56 208 ALA A O 1
ATOM 1608 N N . VAL A 1 209 ? -7.891 -4.261 2.901 1.00 89.50 209 VAL A N 1
ATOM 1609 C CA . VAL A 1 209 ? -8.515 -4.251 1.570 1.00 89.50 209 VAL A CA 1
ATOM 1610 C C . VAL A 1 209 ? -8.494 -2.846 0.977 1.00 89.50 209 VAL A C 1
ATOM 1612 O O . VAL A 1 209 ? -8.104 -2.683 -0.176 1.00 89.50 209 VAL A O 1
ATOM 1615 N N . ASN A 1 210 ? -8.841 -1.827 1.769 1.00 88.00 210 ASN A N 1
ATOM 1616 C CA . ASN A 1 210 ? -8.830 -0.447 1.298 1.00 88.00 210 ASN A CA 1
ATOM 1617 C C . ASN A 1 210 ? -7.420 0.009 0.889 1.00 88.00 210 ASN A C 1
ATOM 1619 O O . ASN A 1 210 ? -7.255 0.608 -0.167 1.00 88.00 210 ASN A O 1
ATOM 1623 N N . LEU A 1 211 ? -6.389 -0.342 1.664 1.00 90.56 211 LEU A N 1
ATOM 1624 C CA . LEU A 1 211 ? -4.996 -0.032 1.327 1.00 90.56 211 LEU A CA 1
ATOM 1625 C C . LEU A 1 211 ? -4.587 -0.662 -0.013 1.00 90.56 211 LEU A C 1
ATOM 1627 O O . LEU A 1 211 ? -3.993 0.013 -0.853 1.00 90.56 211 LEU A O 1
ATOM 1631 N N . VAL A 1 212 ? -4.936 -1.935 -0.239 1.00 90.88 212 VAL A N 1
ATOM 1632 C CA . VAL A 1 212 ? -4.663 -2.627 -1.512 1.00 90.88 212 VAL A CA 1
ATOM 1633 C C . VAL A 1 212 ? -5.410 -1.964 -2.670 1.00 90.88 212 VAL A C 1
ATOM 1635 O O . VAL A 1 212 ? -4.824 -1.754 -3.730 1.00 90.88 212 VAL A O 1
ATOM 1638 N N . MET A 1 213 ? -6.681 -1.599 -2.475 1.00 85.81 213 MET A N 1
ATOM 1639 C CA . MET A 1 213 ? -7.475 -0.895 -3.486 1.00 85.81 213 MET A CA 1
ATOM 1640 C C . MET A 1 213 ? -6.868 0.469 -3.825 1.00 85.81 213 MET A C 1
ATOM 1642 O O . MET A 1 213 ? -6.686 0.775 -4.999 1.00 85.81 213 MET A O 1
ATOM 1646 N N . GLN A 1 214 ? -6.491 1.261 -2.819 1.00 84.50 214 GLN A N 1
ATOM 1647 C CA . GLN A 1 214 ? -5.851 2.563 -3.013 1.00 84.50 214 GLN A CA 1
ATOM 1648 C C . GLN A 1 214 ? -4.525 2.437 -3.765 1.00 84.50 214 GLN A C 1
ATOM 1650 O O . GLN A 1 214 ? -4.280 3.210 -4.690 1.00 84.50 214 GLN A O 1
ATOM 1655 N N . GLN A 1 215 ? -3.699 1.439 -3.432 1.00 87.62 215 GLN A N 1
ATOM 1656 C CA . GLN A 1 215 ? -2.477 1.185 -4.189 1.00 87.62 215 GLN A CA 1
ATOM 1657 C C . GLN A 1 215 ? -2.780 0.796 -5.635 1.00 87.62 215 GLN A C 1
ATOM 1659 O O . GLN A 1 215 ? -2.156 1.323 -6.547 1.00 87.62 215 GLN A O 1
ATOM 1664 N N . CYS A 1 216 ? -3.724 -0.120 -5.857 1.00 83.81 216 CYS A N 1
ATOM 1665 C CA . CYS A 1 216 ? -4.086 -0.562 -7.199 1.00 83.81 216 CYS A CA 1
ATOM 1666 C C . CYS A 1 216 ? -4.505 0.629 -8.068 1.00 83.81 216 CYS A C 1
ATOM 1668 O O . CYS A 1 216 ? -4.025 0.773 -9.188 1.00 83.81 216 CYS A O 1
ATOM 1670 N N . MET A 1 217 ? -5.313 1.531 -7.512 1.00 79.12 217 MET A N 1
ATOM 1671 C CA . MET A 1 217 ? -5.771 2.735 -8.200 1.00 79.12 217 MET A CA 1
ATOM 1672 C C . MET A 1 217 ? -4.643 3.737 -8.451 1.00 79.12 217 MET A C 1
ATOM 1674 O O . MET A 1 217 ? -4.593 4.319 -9.527 1.00 79.12 217 MET A O 1
ATOM 1678 N N . TYR A 1 218 ? -3.705 3.894 -7.513 1.00 81.31 218 TYR A N 1
ATOM 1679 C CA . TYR A 1 218 ? -2.482 4.673 -7.730 1.00 81.31 218 TYR A CA 1
ATOM 1680 C C . TYR A 1 218 ? -1.596 4.070 -8.837 1.00 81.31 218 TYR A C 1
ATOM 1682 O O . TYR A 1 218 ? -0.998 4.789 -9.635 1.00 81.31 218 TYR A O 1
ATOM 1690 N N . SER A 1 219 ? -1.520 2.741 -8.911 1.00 80.44 219 SER A N 1
ATOM 1691 C CA . SER A 1 219 ? -0.716 2.028 -9.903 1.00 80.44 219 SER A CA 1
ATOM 1692 C C . SER A 1 219 ? -1.344 1.988 -11.297 1.00 80.44 219 SER A C 1
ATOM 1694 O O . SER A 1 219 ? -0.602 1.823 -12.258 1.00 80.44 219 SER A O 1
ATOM 1696 N N . LEU A 1 220 ? -2.662 2.162 -11.446 1.00 78.38 220 LEU A N 1
ATOM 1697 C CA . LEU A 1 220 ? -3.331 2.140 -12.755 1.00 78.38 220 LEU A CA 1
ATOM 1698 C C . LEU A 1 220 ? -2.797 3.226 -13.717 1.00 78.38 220 LEU A C 1
ATOM 1700 O O . LEU A 1 220 ? -2.314 2.843 -14.783 1.00 78.38 220 LEU A O 1
ATOM 1704 N N . PRO A 1 221 ? -2.757 4.529 -13.357 1.00 75.06 221 PRO A N 1
ATOM 1705 C CA . PRO A 1 221 ? -2.140 5.561 -14.195 1.00 75.06 221 PRO A CA 1
ATOM 1706 C C . PRO A 1 221 ? -0.670 5.285 -14.515 1.00 75.06 221 PRO A C 1
ATOM 1708 O O . PRO A 1 221 ? -0.207 5.589 -15.610 1.00 75.06 221 PRO A O 1
ATOM 1711 N N . LEU A 1 222 ? 0.076 4.687 -13.576 1.00 75.75 222 LEU A N 1
ATOM 1712 C CA . LEU A 1 222 ? 1.471 4.303 -13.805 1.00 75.75 222 LEU A CA 1
ATOM 1713 C C . LEU A 1 222 ? 1.563 3.202 -14.865 1.00 75.75 222 LEU A C 1
ATOM 1715 O O . LEU A 1 222 ? 2.380 3.301 -15.776 1.00 75.75 222 LEU A O 1
ATOM 1719 N N . VAL A 1 223 ? 0.710 2.177 -14.790 1.00 73.69 223 VAL A N 1
ATOM 1720 C CA . VAL A 1 223 ? 0.639 1.112 -15.799 1.00 73.69 223 VAL A CA 1
ATOM 1721 C C . VAL A 1 223 ? 0.264 1.691 -17.161 1.00 73.69 223 VAL A C 1
ATOM 1723 O O . VAL A 1 223 ? 0.926 1.361 -18.144 1.00 73.69 223 VAL A O 1
ATOM 1726 N N . THR A 1 224 ? -0.712 2.597 -17.240 1.00 72.06 224 THR A N 1
ATOM 1727 C CA . THR A 1 224 ? -1.052 3.294 -18.491 1.00 72.06 224 THR A CA 1
ATOM 1728 C C . THR A 1 224 ? 0.115 4.138 -19.000 1.00 72.06 224 THR A C 1
ATOM 1730 O O . THR A 1 224 ? 0.429 4.106 -20.187 1.00 72.06 224 THR A O 1
ATOM 1733 N N . HIS A 1 225 ? 0.827 4.842 -18.117 1.00 72.75 225 HIS A N 1
ATOM 1734 C CA . HIS A 1 225 ? 2.013 5.614 -18.487 1.00 72.75 225 HIS A CA 1
ATOM 1735 C C . HIS A 1 225 ? 3.100 4.722 -19.104 1.00 72.75 225 HIS A C 1
ATOM 1737 O O . HIS A 1 225 ? 3.683 5.074 -20.128 1.00 72.75 225 HIS A O 1
ATOM 1743 N N . PHE A 1 226 ? 3.355 3.543 -18.531 1.00 70.12 226 PHE A N 1
ATOM 1744 C CA . PHE A 1 226 ? 4.309 2.596 -19.109 1.00 70.12 226 PHE A CA 1
ATOM 1745 C C . PHE A 1 226 ? 3.793 1.995 -20.428 1.00 70.12 226 PHE A C 1
ATOM 1747 O O . PHE A 1 226 ? 4.526 1.975 -21.413 1.00 70.12 226 PHE A O 1
ATOM 1754 N N . THR A 1 227 ? 2.541 1.544 -20.482 1.00 67.50 227 THR A N 1
ATOM 1755 C CA . THR A 1 227 ? 1.994 0.798 -21.631 1.00 67.50 227 THR A CA 1
ATOM 1756 C C . THR A 1 227 ? 1.645 1.683 -22.831 1.00 67.50 227 THR A C 1
ATOM 1758 O O . THR A 1 227 ? 2.047 1.361 -23.944 1.00 67.50 227 THR A O 1
ATOM 1761 N N . CYS A 1 228 ? 0.969 2.817 -22.628 1.00 66.31 228 CYS A N 1
ATOM 1762 C CA . CYS A 1 228 ? 0.479 3.680 -23.709 1.00 66.31 228 CYS A CA 1
ATOM 1763 C C . CYS A 1 228 ? 1.488 4.717 -24.206 1.00 66.31 228 CYS A C 1
ATOM 1765 O O . CYS A 1 228 ? 1.518 5.017 -25.394 1.00 66.31 228 CYS A O 1
ATOM 1767 N N . TYR A 1 229 ? 2.278 5.314 -23.311 1.00 59.97 229 TYR A N 1
ATOM 1768 C CA . TYR A 1 229 ? 3.217 6.376 -23.697 1.00 59.97 229 TYR A CA 1
ATOM 1769 C C . TYR A 1 229 ? 4.606 5.847 -24.052 1.00 59.97 229 TYR A C 1
ATOM 1771 O O . TYR A 1 229 ? 5.420 6.600 -24.588 1.00 59.97 229 TYR A O 1
ATOM 1779 N N . ARG A 1 230 ? 4.904 4.584 -23.718 1.00 59.69 230 ARG A N 1
ATOM 1780 C CA . ARG A 1 230 ? 6.271 4.063 -23.763 1.00 59.69 230 ARG A CA 1
ATOM 1781 C C . ARG A 1 230 ? 6.433 2.774 -24.555 1.00 59.69 230 ARG A C 1
ATOM 1783 O O . ARG A 1 230 ? 7.367 2.737 -25.337 1.00 59.69 230 ARG A O 1
ATOM 1790 N N . TYR A 1 231 ? 5.589 1.754 -24.380 1.00 57.12 231 TYR A N 1
ATOM 1791 C CA . TYR A 1 231 ? 5.872 0.407 -24.910 1.00 57.12 231 TYR A CA 1
ATOM 1792 C C . TYR A 1 231 ? 5.075 -0.038 -26.156 1.00 57.12 231 TYR A C 1
ATOM 1794 O O . TYR A 1 231 ? 5.465 -1.042 -26.747 1.00 57.12 231 TYR A O 1
ATOM 1802 N N . ASP A 1 232 ? 4.015 0.658 -26.593 1.00 55.19 232 ASP A N 1
ATOM 1803 C CA . ASP A 1 232 ? 3.155 0.191 -27.703 1.00 55.19 232 ASP A CA 1
ATOM 1804 C C . ASP A 1 232 ? 2.634 1.327 -28.620 1.00 55.19 232 ASP A C 1
ATOM 1806 O O . ASP A 1 232 ? 2.547 2.490 -28.231 1.00 55.19 232 ASP A O 1
ATOM 1810 N N . THR A 1 233 ? 2.261 0.969 -29.853 1.00 52.19 233 THR A N 1
ATOM 1811 C CA . THR A 1 233 ? 1.475 1.775 -30.811 1.00 52.19 233 THR A CA 1
ATOM 1812 C C . THR A 1 233 ? -0.035 1.720 -30.543 1.00 52.19 233 THR A C 1
ATOM 1814 O O . THR A 1 233 ? -0.774 2.598 -30.994 1.00 52.19 233 THR A O 1
ATOM 1817 N N . HIS A 1 234 ? -0.499 0.720 -29.785 1.00 54.88 234 HIS A N 1
ATOM 1818 C CA . HIS A 1 234 ? -1.879 0.599 -29.325 1.00 54.88 234 HIS A CA 1
ATOM 1819 C C . HIS A 1 234 ? -1.986 0.927 -27.832 1.00 54.88 234 HIS A C 1
ATOM 1821 O O . HIS A 1 234 ? -1.457 0.225 -26.975 1.00 54.88 234 HIS A O 1
ATOM 1827 N N . CYS A 1 235 ? -2.698 2.007 -27.506 1.00 61.28 235 CYS A N 1
ATOM 1828 C CA . CYS A 1 235 ? -2.931 2.388 -26.120 1.00 61.28 235 CYS A CA 1
ATOM 1829 C C . CYS A 1 235 ? -4.091 1.579 -25.527 1.00 61.28 235 CYS A C 1
ATOM 1831 O O . CYS A 1 235 ? -5.259 1.816 -25.843 1.00 61.28 235 CYS A O 1
ATOM 1833 N N . TYR A 1 236 ? -3.770 0.634 -24.647 1.00 57.97 236 TYR A N 1
ATOM 1834 C CA . TYR A 1 236 ? -4.762 -0.046 -23.822 1.00 57.97 236 TYR A CA 1
ATOM 1835 C C . TYR A 1 236 ? -5.022 0.790 -22.568 1.00 57.97 236 TYR A C 1
ATOM 1837 O O . TYR A 1 236 ? -4.401 0.582 -21.529 1.00 57.97 236 TYR A O 1
ATOM 1845 N N . GLN A 1 237 ? -5.951 1.745 -22.653 1.00 56.62 237 GLN A N 1
ATOM 1846 C CA . GLN A 1 237 ? -6.469 2.381 -21.444 1.00 56.62 237 GLN A CA 1
ATOM 1847 C C . GLN A 1 237 ? -7.290 1.359 -20.665 1.00 56.62 237 GLN A C 1
ATOM 1849 O O . GLN A 1 237 ? -8.307 0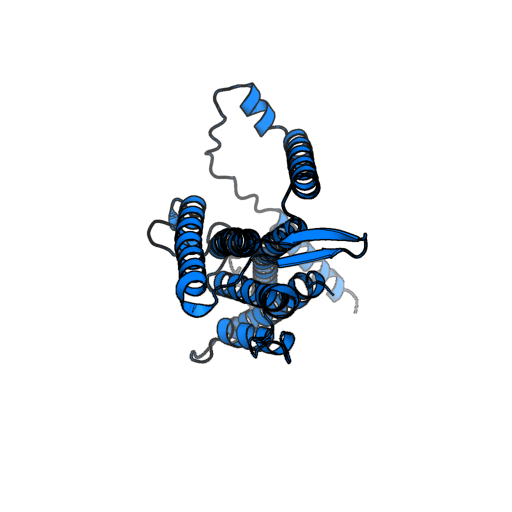.848 -21.142 1.00 56.62 237 GLN A O 1
ATOM 1854 N N . VAL A 1 238 ? -6.864 1.062 -19.440 1.00 56.88 238 VAL A N 1
ATOM 1855 C CA . VAL A 1 238 ? -7.712 0.327 -18.506 1.00 56.88 238 VAL A CA 1
ATOM 1856 C C . VAL A 1 238 ? -8.878 1.261 -18.170 1.00 56.88 238 VAL A C 1
ATOM 1858 O O . VAL A 1 238 ? -8.659 2.338 -17.627 1.00 56.88 238 VAL A O 1
ATOM 1861 N N . GLY A 1 239 ? -10.112 0.885 -18.527 1.00 51.44 239 GLY A N 1
ATOM 1862 C CA . GLY A 1 239 ? -11.315 1.745 -18.560 1.00 51.44 239 GLY A CA 1
ATOM 1863 C C . GLY A 1 239 ? -11.776 2.415 -17.250 1.00 51.44 239 GLY A C 1
ATOM 1864 O O . GLY A 1 239 ? -12.904 2.890 -17.180 1.00 51.44 239 GLY A O 1
ATOM 1865 N N . PHE A 1 240 ? -10.935 2.470 -16.217 1.00 54.31 240 PHE A N 1
ATOM 1866 C CA . PHE A 1 240 ? -11.169 3.179 -14.957 1.00 54.31 240 PHE A CA 1
ATOM 1867 C C . PHE A 1 240 ? -10.632 4.624 -14.949 1.00 54.31 240 PHE A C 1
ATOM 1869 O O . PHE A 1 240 ? -10.834 5.335 -13.964 1.00 54.31 240 PHE A O 1
ATOM 1876 N N . GLU A 1 241 ? -9.974 5.080 -16.020 1.00 54.50 241 GLU A N 1
ATOM 1877 C CA . GLU A 1 241 ? -9.318 6.399 -16.073 1.00 54.50 241 GLU A CA 1
ATOM 1878 C C . GLU A 1 241 ? -10.251 7.592 -16.279 1.00 54.50 241 GLU A C 1
ATOM 1880 O O . GLU A 1 241 ? -9.860 8.719 -15.990 1.00 54.50 241 GLU A O 1
ATOM 1885 N N . SER A 1 242 ? -11.484 7.392 -16.754 1.00 53.72 242 SER A N 1
ATOM 1886 C CA . SER A 1 242 ? -12.365 8.532 -17.033 1.00 53.72 242 SER A CA 1
ATOM 1887 C C . SER A 1 242 ? -12.858 9.228 -15.760 1.00 53.72 242 SER A C 1
ATOM 1889 O O . SER A 1 242 ? -13.199 10.405 -15.826 1.00 53.72 242 SER A O 1
ATOM 1891 N N . VAL A 1 243 ? -12.888 8.530 -14.609 1.00 62.91 243 VAL A N 1
ATOM 1892 C CA . VAL A 1 243 ? -13.207 9.117 -13.292 1.00 62.91 243 VAL A CA 1
ATOM 1893 C C . VAL A 1 243 ? -12.578 8.301 -12.134 1.00 62.91 243 VAL A C 1
ATOM 1895 O O . VAL A 1 243 ? -13.300 7.669 -11.354 1.00 62.91 243 VAL A O 1
ATOM 1898 N N . PRO A 1 244 ? -11.238 8.261 -11.986 1.00 60.25 244 PRO A N 1
ATOM 1899 C CA . PRO A 1 244 ? -10.575 7.457 -10.950 1.00 60.25 244 PRO A CA 1
ATOM 1900 C C . PRO A 1 244 ? -11.088 7.808 -9.546 1.00 60.25 244 PRO A C 1
ATOM 1902 O O . PRO A 1 244 ? -11.320 6.930 -8.720 1.00 60.25 244 PRO A O 1
ATOM 1905 N N . GLU A 1 245 ? -11.383 9.086 -9.317 1.00 65.56 245 GLU A N 1
ATOM 1906 C CA . GLU A 1 245 ? -11.879 9.622 -8.048 1.00 65.56 245 GLU A CA 1
ATOM 1907 C C . GLU A 1 245 ? -13.211 8.986 -7.619 1.00 65.56 245 GLU A C 1
ATOM 1909 O O . GLU A 1 245 ? -13.373 8.579 -6.468 1.00 65.56 245 GLU A O 1
ATOM 1914 N N . VAL A 1 246 ? -14.153 8.834 -8.556 1.00 67.44 246 VAL A N 1
ATOM 1915 C CA . VAL A 1 246 ? -15.474 8.245 -8.286 1.00 67.44 246 VAL A CA 1
ATOM 1916 C C . VAL A 1 246 ? -15.359 6.740 -8.065 1.00 67.44 246 VAL A C 1
ATOM 1918 O O . VAL A 1 246 ? -16.013 6.203 -7.172 1.00 67.44 246 VAL A O 1
ATOM 1921 N N . ASN A 1 247 ? -14.480 6.063 -8.807 1.00 70.19 247 ASN A N 1
ATOM 1922 C CA . ASN A 1 247 ? -14.260 4.626 -8.658 1.00 70.19 247 ASN A CA 1
ATOM 1923 C C . ASN A 1 247 ? -13.759 4.270 -7.253 1.00 70.19 247 ASN A C 1
ATOM 1925 O O . ASN A 1 247 ? -14.218 3.290 -6.668 1.00 70.19 247 ASN A O 1
ATOM 1929 N N . ILE A 1 248 ? -12.887 5.092 -6.664 1.00 69.88 248 ILE A N 1
ATOM 1930 C CA . ILE A 1 248 ? -12.390 4.843 -5.307 1.00 69.88 248 ILE A CA 1
ATOM 1931 C C . ILE A 1 248 ? -13.452 5.095 -4.247 1.00 69.88 248 ILE A C 1
ATOM 1933 O O . ILE A 1 248 ? -13.596 4.273 -3.345 1.00 69.88 248 ILE A O 1
ATOM 1937 N N . VAL A 1 249 ? -14.239 6.165 -4.361 1.00 75.62 249 VAL A N 1
ATOM 1938 C CA . VAL A 1 249 ? -15.350 6.402 -3.426 1.00 75.62 249 VAL A CA 1
ATOM 1939 C C . VAL A 1 249 ? -16.333 5.229 -3.462 1.00 75.62 249 VAL A C 1
ATOM 1941 O O . VAL A 1 249 ? -16.744 4.736 -2.413 1.00 75.62 249 VAL A O 1
ATOM 1944 N N . VAL A 1 250 ? -16.646 4.716 -4.654 1.00 77.19 250 VAL A N 1
ATOM 1945 C CA . VAL A 1 250 ? -17.501 3.534 -4.822 1.00 77.19 250 VAL A CA 1
ATOM 1946 C C . VAL A 1 250 ? -16.868 2.289 -4.190 1.00 77.19 250 VAL A C 1
ATOM 1948 O O . VAL A 1 250 ? -17.545 1.582 -3.447 1.00 77.19 250 VAL A O 1
ATOM 1951 N N . LEU A 1 251 ? -15.574 2.033 -4.407 1.00 76.38 251 LEU A N 1
ATOM 1952 C CA . LEU A 1 251 ? -14.869 0.892 -3.807 1.00 76.38 251 LEU A CA 1
ATOM 1953 C C . LEU A 1 251 ? -14.809 0.976 -2.273 1.00 76.38 251 LEU A C 1
ATOM 1955 O O . LEU A 1 251 ? -15.047 -0.024 -1.593 1.00 76.38 251 LEU A O 1
ATOM 1959 N N . VAL A 1 252 ? -14.565 2.168 -1.718 1.00 79.88 252 VAL A N 1
ATOM 1960 C CA . VAL A 1 252 ? -14.591 2.422 -0.268 1.00 79.88 252 VAL A CA 1
ATOM 1961 C C . VAL A 1 252 ? -15.984 2.139 0.292 1.00 79.88 252 VAL A C 1
ATOM 1963 O O . VAL A 1 252 ? -16.107 1.437 1.296 1.00 79.88 252 VAL A O 1
ATOM 1966 N N . LEU A 1 253 ? -17.038 2.624 -0.371 1.00 79.81 253 LEU A N 1
ATOM 1967 C CA . LEU A 1 253 ? -18.425 2.383 0.033 1.00 79.81 253 LEU A CA 1
ATOM 1968 C C . LEU A 1 253 ? -18.791 0.895 -0.030 1.00 79.81 253 LEU A C 1
ATOM 1970 O O . LEU A 1 253 ? -19.405 0.379 0.900 1.00 79.81 253 LEU A O 1
ATOM 1974 N N . ILE A 1 254 ? -18.381 0.179 -1.079 1.00 80.50 254 ILE A N 1
ATOM 1975 C CA . ILE A 1 254 ? -18.611 -1.269 -1.201 1.00 80.50 254 ILE A CA 1
ATOM 1976 C C . ILE A 1 254 ? -17.929 -2.030 -0.056 1.00 80.50 254 ILE A C 1
ATOM 1978 O O . ILE A 1 2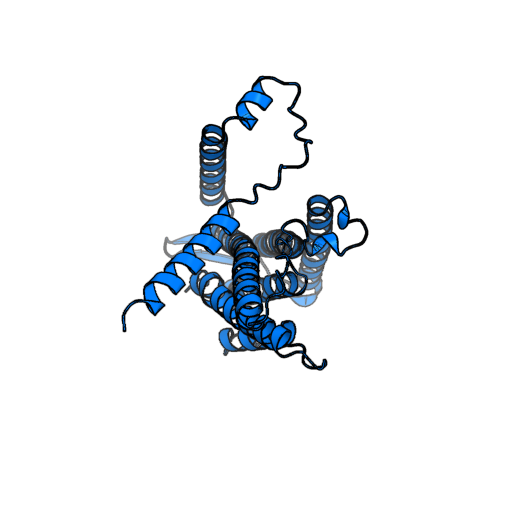54 ? -18.531 -2.929 0.525 1.00 80.50 254 ILE A O 1
ATOM 1982 N N . ASN A 1 255 ? -16.695 -1.660 0.291 1.00 82.31 255 ASN A N 1
ATOM 1983 C CA . ASN A 1 255 ? -15.902 -2.358 1.301 1.00 82.31 255 ASN A CA 1
ATOM 1984 C C . ASN A 1 255 ? -16.323 -2.032 2.749 1.00 82.31 255 ASN A C 1
ATOM 1986 O O . ASN A 1 255 ? -16.282 -2.904 3.617 1.00 82.31 255 ASN A O 1
ATOM 1990 N N . ARG A 1 256 ? -16.700 -0.779 3.038 1.00 80.56 256 ARG A N 1
ATOM 1991 C CA . ARG A 1 256 ? -16.978 -0.307 4.408 1.00 80.56 256 ARG A CA 1
ATOM 1992 C C . ARG A 1 256 ? -18.442 -0.360 4.804 1.00 80.56 256 ARG A C 1
ATOM 1994 O O . ARG A 1 256 ? -18.724 -0.498 5.993 1.00 80.56 256 ARG A O 1
ATOM 2001 N N . VAL A 1 257 ? -19.367 -0.236 3.854 1.00 80.00 257 VAL A N 1
ATOM 2002 C CA . VAL A 1 257 ? -20.796 -0.262 4.167 1.00 80.00 257 VAL A CA 1
ATOM 2003 C C . VAL A 1 257 ? -21.246 -1.722 4.263 1.00 80.00 257 VAL A C 1
ATOM 2005 O O . VAL A 1 257 ? -21.092 -2.483 3.311 1.00 80.00 257 VAL A O 1
ATOM 2008 N N . PRO A 1 258 ? -21.810 -2.167 5.394 1.00 73.56 258 PRO A N 1
ATOM 2009 C CA . PRO A 1 258 ? -22.361 -3.511 5.520 1.00 73.56 258 PRO A CA 1
ATOM 2010 C C . PRO A 1 258 ? -23.732 -3.588 4.824 1.00 73.56 258 PRO A C 1
ATOM 2012 O O . PRO A 1 258 ? -24.772 -3.621 5.475 1.00 73.56 258 PRO A O 1
ATOM 2015 N N . TRP A 1 259 ? -23.732 -3.639 3.488 1.00 74.50 259 TRP A N 1
ATOM 2016 C CA . TRP A 1 259 ? -24.935 -3.600 2.640 1.00 74.50 259 TRP A CA 1
ATOM 2017 C C . TRP A 1 259 ? -25.997 -4.648 2.999 1.00 74.50 259 TRP A C 1
ATOM 2019 O O . TRP A 1 259 ? -27.178 -4.446 2.731 1.00 74.50 259 TRP A O 1
ATOM 2029 N N . TRP A 1 260 ? -25.587 -5.784 3.570 1.00 72.12 260 TRP A N 1
ATOM 2030 C CA . TRP A 1 260 ? -26.445 -6.959 3.774 1.00 72.12 260 TRP A CA 1
ATOM 2031 C C . TRP A 1 260 ? -26.701 -7.302 5.246 1.00 72.12 260 TRP A C 1
ATOM 2033 O O . TRP A 1 260 ? -27.199 -8.385 5.546 1.00 72.12 260 TRP A O 1
ATOM 2043 N N . ARG A 1 261 ? -26.349 -6.422 6.192 1.00 75.12 261 ARG A N 1
ATOM 2044 C CA . ARG A 1 261 ? -26.610 -6.653 7.622 1.00 75.12 261 ARG A CA 1
ATOM 2045 C C . ARG A 1 261 ? -27.475 -5.540 8.185 1.00 75.12 261 ARG A C 1
ATOM 2047 O O . ARG A 1 261 ? -27.239 -4.376 7.898 1.00 75.12 261 ARG A O 1
ATOM 2054 N N . HIS A 1 262 ? -28.444 -5.892 9.028 1.00 72.25 262 HIS A N 1
ATOM 2055 C CA . HIS A 1 262 ? -29.092 -4.905 9.884 1.00 72.25 262 HIS A CA 1
ATOM 2056 C C . HIS A 1 262 ? -28.061 -4.394 10.890 1.00 72.25 262 HIS A C 1
ATOM 2058 O O . HIS A 1 262 ? -27.525 -5.161 11.689 1.00 72.25 262 HIS A O 1
ATOM 2064 N N . VAL A 1 263 ? -27.754 -3.106 10.792 1.00 75.19 263 VAL A N 1
ATOM 2065 C CA . VAL A 1 263 ? -26.695 -2.447 11.555 1.00 75.19 263 VAL A CA 1
ATOM 2066 C C . VAL A 1 263 ? -27.323 -1.673 12.704 1.00 75.19 263 VAL A C 1
ATOM 2068 O O . VAL A 1 263 ? -28.358 -1.027 12.528 1.00 75.19 263 VAL A O 1
ATOM 2071 N N . SER A 1 264 ? -26.706 -1.706 13.885 1.00 78.25 264 SER A N 1
ATOM 2072 C CA . SER A 1 264 ? -27.124 -0.822 14.975 1.00 78.25 264 SER A CA 1
ATOM 2073 C C . SER A 1 264 ? -26.813 0.647 14.638 1.00 78.25 264 SER A C 1
ATOM 2075 O O . SER A 1 264 ? -25.960 0.948 13.797 1.00 78.25 264 SER A O 1
ATOM 2077 N N . LYS A 1 265 ? -27.482 1.600 15.303 1.00 77.50 265 LYS A N 1
ATOM 2078 C CA . LYS A 1 265 ? -27.220 3.039 15.094 1.00 77.50 265 LYS A CA 1
ATOM 2079 C C . LYS A 1 265 ? -25.745 3.394 15.337 1.00 77.50 265 LYS A C 1
ATOM 2081 O O . LYS A 1 265 ? -25.160 4.122 14.543 1.00 77.50 265 LYS A O 1
ATOM 2086 N N . ALA A 1 266 ? -25.132 2.816 16.371 1.00 73.06 266 ALA A N 1
ATOM 2087 C CA . ALA A 1 266 ? -23.723 3.031 16.705 1.00 73.06 266 ALA A CA 1
ATOM 2088 C C . ALA A 1 266 ? -22.772 2.511 15.612 1.00 73.06 266 ALA A C 1
ATOM 2090 O O . ALA A 1 266 ? -21.892 3.237 15.160 1.00 73.06 266 ALA A O 1
ATOM 2091 N N . GLN A 1 267 ? -23.008 1.296 15.111 1.00 77.12 267 GLN A N 1
ATOM 2092 C CA . GLN A 1 267 ? -22.211 0.711 14.027 1.00 77.12 267 GLN A CA 1
ATOM 2093 C C . GLN A 1 267 ? -22.379 1.471 12.699 1.00 77.12 267 GLN A C 1
ATOM 2095 O O . GLN A 1 267 ? -21.461 1.515 11.885 1.00 77.12 267 GLN A O 1
ATOM 2100 N N . THR A 1 268 ? -23.540 2.096 12.476 1.00 80.69 268 THR A N 1
ATOM 2101 C CA . THR A 1 268 ? -23.772 2.948 11.298 1.00 80.69 268 THR A CA 1
ATOM 2102 C C . THR A 1 268 ? -22.923 4.216 11.369 1.00 80.69 268 THR A C 1
ATOM 2104 O O . THR A 1 268 ? -22.285 4.581 10.386 1.00 80.69 268 THR A O 1
ATOM 2107 N N . ILE A 1 269 ? -22.873 4.864 12.538 1.00 80.12 269 ILE A N 1
ATOM 2108 C CA . ILE A 1 269 ? -22.040 6.054 12.769 1.00 80.12 269 ILE A CA 1
ATOM 2109 C C . ILE A 1 269 ? -20.556 5.711 12.589 1.00 80.12 269 ILE A C 1
ATOM 2111 O O . ILE A 1 269 ? -19.838 6.433 11.900 1.00 80.12 269 ILE A O 1
ATOM 2115 N N . GLU A 1 270 ? -20.113 4.582 13.145 1.00 81.38 270 GLU A N 1
ATOM 2116 C CA . GLU A 1 270 ? -18.743 4.084 12.991 1.00 81.38 270 GLU A CA 1
ATOM 2117 C C . GLU A 1 270 ? -18.388 3.829 11.515 1.00 81.38 270 GLU A C 1
ATOM 2119 O O . GLU A 1 270 ? -17.342 4.275 11.037 1.00 81.38 270 GLU A O 1
ATOM 2124 N N . ALA A 1 271 ? -19.282 3.180 10.759 1.00 82.00 271 ALA A N 1
ATOM 2125 C CA . ALA A 1 271 ? -19.085 2.926 9.334 1.00 82.00 271 ALA A CA 1
ATOM 2126 C C . ALA A 1 271 ? -19.000 4.227 8.519 1.00 82.00 271 ALA A C 1
ATOM 2128 O O . ALA A 1 271 ? -18.097 4.373 7.696 1.00 82.00 271 ALA A O 1
ATOM 2129 N N . VAL A 1 272 ? -19.892 5.192 8.771 1.00 84.56 272 VAL A N 1
ATOM 2130 C CA . VAL A 1 272 ? -19.876 6.506 8.102 1.00 84.56 272 VAL A CA 1
ATOM 2131 C C . VAL A 1 272 ? -18.575 7.250 8.394 1.00 84.56 272 VAL A C 1
ATOM 2133 O O . VAL A 1 272 ? -17.954 7.787 7.477 1.00 84.56 272 VAL A O 1
ATOM 2136 N N . LEU A 1 273 ? -18.123 7.244 9.648 1.00 86.38 273 LEU A N 1
ATOM 2137 C CA . LEU A 1 273 ? -16.873 7.889 10.033 1.00 86.38 273 LEU A CA 1
ATOM 2138 C C . LEU A 1 273 ? -15.669 7.254 9.329 1.00 86.38 273 LEU A C 1
ATOM 2140 O O . LEU A 1 273 ? -14.815 7.971 8.809 1.00 86.38 273 LEU A O 1
ATOM 2144 N N . HIS A 1 274 ? -15.621 5.922 9.252 1.00 85.75 274 HIS A N 1
ATOM 2145 C CA . HIS A 1 274 ? -14.578 5.218 8.510 1.00 85.75 274 HIS A CA 1
ATOM 2146 C C . HIS A 1 274 ? -14.604 5.522 7.012 1.00 85.75 274 HIS A C 1
ATOM 2148 O O . HIS A 1 274 ? -13.538 5.715 6.437 1.00 85.75 274 HIS A O 1
ATOM 2154 N N . VAL A 1 275 ? -15.783 5.621 6.392 1.00 86.31 275 VAL A N 1
ATOM 2155 C CA . VAL A 1 275 ? -15.912 6.019 4.981 1.00 86.31 275 VAL A CA 1
ATOM 2156 C C . VAL A 1 275 ? -15.357 7.426 4.762 1.00 86.31 275 VAL A C 1
ATOM 2158 O O . VAL A 1 275 ? -14.542 7.619 3.865 1.00 86.31 275 VAL A O 1
ATOM 2161 N N . ILE A 1 276 ? -15.749 8.400 5.589 1.00 87.31 276 ILE A N 1
ATOM 2162 C CA . ILE A 1 276 ? -15.279 9.789 5.460 1.00 87.31 276 ILE A CA 1
ATOM 2163 C C . ILE A 1 276 ? -13.756 9.853 5.602 1.00 87.31 276 ILE A C 1
ATOM 2165 O O . ILE A 1 276 ? -13.085 10.478 4.781 1.00 87.31 276 ILE A O 1
ATOM 2169 N N . LEU A 1 277 ? -13.203 9.186 6.617 1.00 88.19 277 LEU A N 1
ATOM 2170 C CA . LEU A 1 277 ? -11.759 9.147 6.832 1.00 88.19 277 LEU A CA 1
ATOM 2171 C C . LEU A 1 277 ? -11.046 8.459 5.662 1.00 88.19 277 LEU A C 1
ATOM 2173 O O . LEU A 1 277 ? -10.081 8.996 5.139 1.00 88.19 277 LEU A O 1
ATOM 2177 N N . ASP A 1 278 ? -11.536 7.323 5.176 1.00 84.69 278 ASP A N 1
ATOM 2178 C CA . ASP A 1 278 ? -10.914 6.624 4.049 1.00 84.69 278 ASP A CA 1
ATOM 2179 C C . ASP A 1 278 ? -10.917 7.457 2.752 1.00 84.69 278 ASP A C 1
ATOM 2181 O O . ASP A 1 278 ? -9.930 7.434 2.013 1.00 84.69 278 ASP A O 1
ATOM 2185 N N . VAL A 1 279 ? -11.978 8.235 2.499 1.00 83.75 279 VAL A N 1
ATOM 2186 C CA . VAL A 1 279 ? -12.053 9.178 1.366 1.00 83.75 279 VAL A CA 1
ATOM 2187 C C . VAL A 1 279 ? -11.041 10.316 1.525 1.00 83.75 279 VAL A C 1
ATOM 2189 O O . VAL A 1 279 ? -10.342 10.650 0.568 1.00 83.75 279 VAL A O 1
ATOM 2192 N N . VAL A 1 280 ? -10.905 10.881 2.729 1.00 85.31 280 VAL A N 1
ATOM 2193 C CA . VAL A 1 280 ? -9.898 11.918 3.017 1.00 85.31 280 VAL A CA 1
ATOM 2194 C C . VAL A 1 280 ? -8.482 11.369 2.852 1.00 85.31 280 VAL A C 1
ATOM 2196 O O . VAL A 1 280 ? -7.638 12.034 2.258 1.00 85.31 280 VAL A O 1
ATOM 2199 N N . GLY A 1 281 ? -8.215 10.155 3.340 1.00 80.56 281 GLY A N 1
ATOM 2200 C CA . GLY A 1 281 ? -6.926 9.485 3.175 1.00 80.56 281 GLY A CA 1
ATOM 2201 C C . GLY A 1 281 ? -6.564 9.294 1.711 1.00 80.56 281 GLY A C 1
ATOM 2202 O O . GLY A 1 281 ? -5.447 9.607 1.309 1.00 80.56 281 GLY A O 1
ATOM 2203 N N . PHE A 1 282 ? -7.531 8.870 0.898 1.00 78.56 282 PHE A N 1
ATOM 2204 C CA . PHE A 1 282 ? -7.339 8.743 -0.539 1.00 78.56 282 PHE A CA 1
ATOM 2205 C C . PHE A 1 282 ? -7.028 10.089 -1.212 1.00 78.56 282 PHE A C 1
ATOM 2207 O O . PHE A 1 282 ? -6.014 10.209 -1.902 1.00 78.56 282 PHE A O 1
ATOM 2214 N N . ALA A 1 283 ? -7.858 11.109 -0.976 1.00 78.62 283 ALA A N 1
ATOM 2215 C CA . ALA A 1 283 ? -7.668 12.435 -1.562 1.00 78.62 283 ALA A CA 1
ATOM 2216 C C . ALA A 1 283 ? -6.336 13.072 -1.133 1.00 78.62 283 ALA A C 1
ATOM 2218 O O . ALA A 1 283 ? -5.687 13.758 -1.912 1.00 78.62 283 ALA A O 1
ATOM 2219 N N . TYR A 1 284 ? -5.893 12.829 0.100 1.00 80.38 284 TYR A N 1
ATOM 2220 C CA . TYR A 1 284 ? -4.649 13.401 0.603 1.00 80.38 284 TYR A CA 1
ATOM 2221 C C . TYR A 1 284 ? -3.402 12.617 0.181 1.00 80.38 284 TYR A C 1
ATOM 2223 O O . TYR A 1 284 ? -2.363 13.213 -0.058 1.00 80.38 284 TYR A O 1
ATOM 2231 N N . ILE A 1 285 ? -3.451 11.289 0.105 1.00 78.88 285 ILE A N 1
ATOM 2232 C CA . ILE A 1 285 ? -2.237 10.489 -0.120 1.00 78.88 285 ILE A CA 1
ATOM 2233 C C . ILE A 1 285 ? -2.091 10.128 -1.590 1.00 78.88 285 ILE A C 1
ATOM 2235 O O . ILE A 1 285 ? -1.036 10.359 -2.175 1.00 78.88 285 ILE A O 1
ATOM 2239 N N . ALA A 1 286 ? -3.138 9.568 -2.194 1.00 68.88 286 ALA A N 1
ATOM 2240 C CA . ALA A 1 286 ? -3.058 9.083 -3.561 1.00 68.88 286 ALA A CA 1
ATOM 2241 C C . ALA A 1 286 ? -3.072 10.244 -4.557 1.00 68.88 286 ALA A C 1
ATOM 2243 O O . ALA A 1 286 ? -2.177 10.303 -5.393 1.00 68.88 286 ALA A O 1
ATOM 2244 N N . MET A 1 287 ? -4.009 11.199 -4.432 1.00 72.12 287 MET A N 1
ATOM 2245 C CA . MET A 1 287 ? -4.099 12.303 -5.402 1.00 72.12 287 MET A CA 1
ATOM 2246 C C . MET A 1 287 ? -2.861 13.201 -5.380 1.00 72.12 287 MET A C 1
ATOM 2248 O O . MET A 1 287 ? -2.336 13.515 -6.444 1.00 72.12 287 MET A O 1
ATOM 2252 N N . LEU A 1 288 ? -2.351 13.561 -4.194 1.00 72.94 288 LEU A N 1
ATOM 2253 C CA . LEU A 1 288 ? -1.157 14.412 -4.074 1.00 72.94 288 LEU A CA 1
ATOM 2254 C C . LEU A 1 288 ? 0.121 13.754 -4.614 1.00 72.94 288 LEU A C 1
ATOM 2256 O O . LEU A 1 288 ? 1.061 14.466 -4.957 1.00 72.94 288 LEU A O 1
ATOM 2260 N N . MET A 1 289 ? 0.173 12.421 -4.675 1.00 71.06 289 MET A N 1
ATOM 2261 C CA . MET A 1 289 ? 1.338 11.671 -5.158 1.00 71.06 289 MET A CA 1
ATOM 2262 C C . MET A 1 289 ? 1.200 11.220 -6.616 1.00 71.06 289 MET A C 1
ATOM 2264 O O . MET A 1 289 ? 2.138 10.623 -7.156 1.00 71.06 289 MET A O 1
ATOM 2268 N N . THR A 1 290 ? 0.053 11.470 -7.256 1.00 66.50 290 THR A N 1
ATOM 2269 C CA . THR A 1 290 ? -0.139 11.183 -8.682 1.00 66.50 290 THR A CA 1
ATOM 2270 C C . THR A 1 290 ? 0.748 12.128 -9.494 1.00 66.50 290 THR A C 1
ATOM 2272 O O . THR A 1 290 ? 0.661 13.342 -9.297 1.00 66.50 290 THR A O 1
ATOM 2275 N N . PRO A 1 291 ? 1.618 11.615 -10.382 1.00 55.91 291 PRO A N 1
ATOM 2276 C CA . PRO A 1 291 ? 2.395 12.477 -11.262 1.00 55.91 291 PRO A CA 1
ATOM 2277 C C . PRO A 1 291 ? 1.446 13.245 -12.193 1.00 55.91 291 PRO A C 1
ATOM 2279 O O . PRO A 1 291 ? 0.566 12.637 -12.803 1.00 55.91 291 PRO A O 1
ATOM 2282 N N . VAL A 1 292 ? 1.618 14.570 -12.252 1.00 49.06 292 VAL A N 1
ATOM 2283 C CA . VAL A 1 292 ? 0.907 15.482 -13.168 1.00 49.06 292 VAL A CA 1
ATOM 2284 C C . VAL A 1 292 ? 1.548 15.439 -14.549 1.00 49.06 292 VAL A C 1
ATOM 2286 O O . VAL A 1 292 ? 2.800 15.424 -14.600 1.00 49.06 292 VAL A O 1
#